Protein AF-A0A976KNV3-F1 (afdb_monomer)

Radius of gyration: 17.46 Å; Cα contacts (8 Å, |Δi|>4): 205; chains: 1; bounding box: 45×36×48 Å

Structure (mmCIF, N/CA/C/O backbone):
data_AF-A0A976KNV3-F1
#
_entry.id   AF-A0A976KNV3-F1
#
loop_
_atom_site.group_PDB
_atom_site.id
_atom_site.type_symbol
_atom_site.label_atom_id
_atom_site.label_alt_id
_atom_site.label_comp_id
_atom_site.label_asym_id
_atom_site.label_entity_id
_atom_site.label_seq_id
_atom_site.pdbx_PDB_ins_code
_atom_site.Cartn_x
_atom_site.Cartn_y
_atom_site.Cartn_z
_atom_site.occupancy
_atom_site.B_iso_or_equiv
_atom_site.auth_seq_id
_atom_site.auth_comp_id
_atom_site.auth_asym_id
_atom_site.auth_atom_id
_atom_site.pdbx_PDB_model_num
ATOM 1 N N . MET A 1 1 ? 4.469 -12.451 -15.428 1.00 87.31 1 MET A N 1
ATOM 2 C CA . MET A 1 1 ? 5.383 -11.342 -15.060 1.00 87.31 1 MET A CA 1
ATOM 3 C C . MET A 1 1 ? 6.840 -11.796 -14.941 1.00 87.31 1 MET A C 1
ATOM 5 O O . MET A 1 1 ? 7.705 -11.149 -15.510 1.00 87.31 1 MET A O 1
ATOM 9 N N . LYS A 1 2 ? 7.135 -12.928 -14.283 1.00 89.12 2 LYS A N 1
ATOM 10 C CA . LYS A 1 2 ? 8.509 -13.459 -14.170 1.00 89.12 2 LYS A CA 1
ATOM 11 C C . LYS A 1 2 ? 9.163 -13.877 -15.490 1.00 89.12 2 LYS A C 1
ATOM 13 O O . LYS A 1 2 ? 10.366 -13.702 -15.638 1.00 89.12 2 LYS A O 1
ATOM 18 N N . SER A 1 3 ? 8.392 -14.415 -16.438 1.00 89.94 3 SER A N 1
ATOM 19 C CA . SER A 1 3 ? 8.871 -14.679 -17.805 1.00 89.94 3 SER A CA 1
ATOM 20 C C . SER A 1 3 ? 9.311 -13.388 -18.489 1.00 89.94 3 SER A C 1
ATOM 22 O O . SER A 1 3 ? 10.462 -13.280 -18.884 1.00 89.94 3 SER A O 1
ATOM 24 N N . TRP A 1 4 ? 8.436 -12.382 -18.486 1.0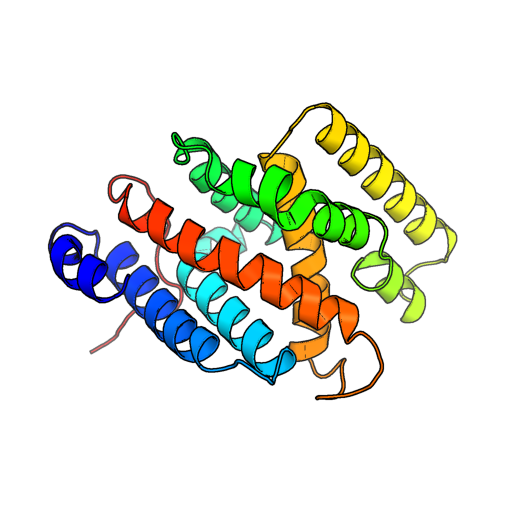0 91.50 4 TRP A N 1
ATOM 25 C CA . TRP A 1 4 ? 8.724 -11.066 -19.045 1.00 91.50 4 TRP A CA 1
ATOM 26 C C . TRP A 1 4 ? 9.973 -10.434 -18.419 1.00 91.50 4 TRP A C 1
ATOM 28 O O . TRP A 1 4 ? 10.854 -10.006 -19.148 1.00 91.50 4 TRP A O 1
ATOM 38 N N . GLN A 1 5 ? 10.130 -10.485 -17.087 1.00 92.94 5 GLN A N 1
ATOM 39 C CA . GLN A 1 5 ? 11.357 -10.011 -16.436 1.00 92.94 5 GLN A CA 1
ATOM 40 C C . GLN A 1 5 ? 12.608 -10.722 -16.963 1.00 92.94 5 GLN A C 1
ATOM 42 O O . GLN A 1 5 ? 13.607 -10.063 -17.210 1.00 92.94 5 GLN A O 1
ATOM 47 N N . ARG A 1 6 ? 12.575 -12.045 -17.166 1.00 91.38 6 ARG A N 1
ATOM 48 C CA . ARG A 1 6 ? 13.729 -12.784 -17.707 1.00 91.38 6 ARG A CA 1
ATOM 49 C C . ARG A 1 6 ? 14.079 -12.378 -19.134 1.00 91.38 6 ARG A C 1
ATOM 51 O O . ARG A 1 6 ? 15.247 -12.465 -19.479 1.00 91.38 6 ARG A O 1
ATOM 58 N N . GLU A 1 7 ? 13.091 -11.975 -19.924 1.00 91.62 7 GLU A N 1
ATOM 59 C CA . GLU A 1 7 ? 13.274 -11.555 -21.316 1.00 91.62 7 GLU A CA 1
ATOM 60 C C . GLU A 1 7 ? 13.910 -10.164 -21.426 1.00 91.62 7 GLU A C 1
ATOM 62 O O . GLU A 1 7 ? 14.691 -9.941 -22.341 1.00 91.62 7 GLU A O 1
ATOM 67 N N . ILE A 1 8 ? 13.600 -9.246 -20.502 1.00 91.62 8 ILE A N 1
ATOM 68 C CA . ILE A 1 8 ? 14.017 -7.833 -20.602 1.00 91.62 8 ILE A CA 1
ATOM 69 C C . ILE A 1 8 ? 15.111 -7.420 -19.607 1.00 91.62 8 ILE A C 1
ATOM 71 O O . ILE A 1 8 ? 15.661 -6.328 -19.712 1.00 91.62 8 ILE A O 1
ATOM 75 N N . ARG A 1 9 ? 15.422 -8.254 -18.603 1.00 88.94 9 ARG A N 1
ATOM 76 C CA . ARG A 1 9 ? 16.329 -7.874 -17.501 1.00 88.94 9 ARG A CA 1
ATOM 77 C C . ARG A 1 9 ? 17.779 -7.649 -17.911 1.00 88.94 9 ARG A C 1
ATOM 79 O O . ARG A 1 9 ? 18.517 -7.083 -17.110 1.00 88.94 9 ARG A O 1
ATOM 86 N N . ASP A 1 10 ? 18.196 -8.141 -19.073 1.00 89.50 10 ASP A N 1
ATOM 87 C CA . ASP A 1 10 ? 19.586 -8.016 -19.523 1.00 89.50 10 ASP A CA 1
ATOM 88 C C . ASP A 1 10 ? 19.936 -6.546 -19.829 1.00 89.50 10 ASP A C 1
ATOM 90 O O . ASP A 1 10 ? 21.094 -6.155 -19.707 1.00 89.50 10 ASP A O 1
ATOM 94 N N . ASP A 1 11 ? 18.921 -5.714 -20.094 1.00 89.56 11 ASP A N 1
ATOM 95 C CA . ASP A 1 11 ? 19.047 -4.265 -20.289 1.00 89.56 11 ASP A CA 1
ATOM 96 C C . ASP A 1 11 ? 18.866 -3.455 -18.987 1.00 89.56 11 ASP A C 1
ATOM 98 O O . ASP A 1 11 ? 18.912 -2.222 -18.996 1.00 89.56 11 ASP A O 1
ATOM 102 N N . PHE A 1 12 ? 18.626 -4.109 -17.845 1.00 92.44 12 PHE A N 1
ATOM 103 C CA . PHE A 1 12 ? 18.392 -3.415 -16.577 1.00 92.44 12 PHE A CA 1
ATOM 104 C C . PHE A 1 12 ? 19.699 -3.083 -15.854 1.00 92.44 12 PHE A C 1
ATOM 106 O O . PHE A 1 12 ? 20.607 -3.915 -15.799 1.00 92.44 12 PHE A O 1
ATOM 113 N N . PRO A 1 13 ? 19.762 -1.939 -15.144 1.00 91.75 13 PRO A N 1
ATOM 114 C CA . PRO A 1 13 ? 20.760 -1.752 -14.101 1.00 91.75 13 PRO A CA 1
ATOM 115 C C . PRO A 1 13 ? 20.721 -2.916 -13.099 1.00 91.75 13 PRO A C 1
ATOM 117 O O . PRO A 1 13 ? 19.642 -3.390 -12.723 1.00 91.75 13 PRO A O 1
ATOM 120 N N . THR A 1 14 ? 21.886 -3.351 -12.611 1.00 90.44 14 THR A N 1
ATOM 121 C CA . THR A 1 14 ? 22.011 -4.481 -11.670 1.00 90.44 14 THR A CA 1
ATOM 122 C C . THR A 1 14 ? 21.082 -4.343 -10.460 1.00 90.44 14 THR A C 1
ATOM 124 O O . THR A 1 14 ? 20.460 -5.319 -10.034 1.00 90.44 14 THR A O 1
ATOM 127 N N . SER A 1 15 ? 20.933 -3.124 -9.932 1.00 91.00 15 SER A N 1
ATOM 128 C CA . SER A 1 15 ? 20.047 -2.824 -8.805 1.00 91.00 15 SER A CA 1
ATOM 129 C C . SER A 1 15 ? 18.575 -3.078 -9.129 1.00 91.00 15 SER A C 1
ATOM 131 O O . SER A 1 15 ? 17.891 -3.765 -8.365 1.00 91.00 15 SER A O 1
ATOM 133 N N . LEU A 1 16 ? 18.090 -2.611 -10.282 1.00 93.44 16 LEU A N 1
ATOM 134 C CA . LEU A 1 16 ? 16.724 -2.867 -10.739 1.00 93.44 16 LEU A CA 1
ATOM 135 C C . LEU A 1 16 ? 16.485 -4.360 -10.990 1.00 93.44 16 LEU A C 1
ATOM 137 O O . LEU A 1 16 ? 15.463 -4.902 -10.556 1.00 93.44 16 LEU A O 1
ATOM 141 N N . SER A 1 17 ? 17.437 -5.038 -11.639 1.00 93.38 17 SER A N 1
ATOM 142 C CA . SER A 1 17 ? 17.355 -6.475 -11.918 1.00 93.38 17 SER A CA 1
ATOM 143 C C . SER A 1 17 ? 17.223 -7.292 -10.628 1.00 93.38 17 SER A C 1
ATOM 145 O O . SER A 1 17 ? 16.300 -8.100 -10.496 1.00 93.38 17 SER A O 1
ATOM 147 N N . LEU A 1 18 ? 18.061 -7.020 -9.619 1.00 92.75 18 LEU A N 1
ATOM 148 C CA . LEU A 1 18 ? 18.018 -7.731 -8.339 1.00 92.75 18 LEU A CA 1
ATOM 149 C C . LEU A 1 18 ? 16.714 -7.477 -7.568 1.00 92.75 18 LEU A C 1
ATOM 151 O O . LEU A 1 18 ? 16.121 -8.407 -7.014 1.00 92.75 18 LEU A O 1
ATOM 155 N N . ARG A 1 19 ? 16.252 -6.224 -7.526 1.00 94.25 19 ARG A N 1
ATOM 156 C CA . ARG A 1 19 ? 15.044 -5.839 -6.781 1.00 94.25 19 ARG A CA 1
ATOM 157 C C . ARG A 1 19 ? 13.781 -6.415 -7.398 1.00 94.25 19 ARG A C 1
ATOM 159 O O . ARG A 1 19 ? 12.994 -7.039 -6.688 1.00 94.25 19 ARG A O 1
ATOM 166 N N . THR A 1 20 ? 13.617 -6.279 -8.713 1.00 95.56 20 THR A N 1
ATOM 167 C CA . THR A 1 20 ? 12.467 -6.849 -9.433 1.00 95.56 20 THR A CA 1
ATOM 168 C C . THR A 1 20 ? 12.473 -8.371 -9.359 1.00 95.56 20 THR A C 1
ATOM 170 O O . THR A 1 20 ? 11.428 -8.966 -9.114 1.00 95.56 20 THR A O 1
ATOM 173 N N . HIS A 1 21 ? 13.642 -9.016 -9.442 1.00 95.31 21 HIS A N 1
ATOM 174 C CA . HIS A 1 21 ? 13.757 -10.462 -9.256 1.00 95.31 21 HIS A CA 1
ATOM 175 C C . HIS A 1 21 ? 13.260 -10.922 -7.875 1.00 95.31 21 HIS A C 1
ATOM 177 O O . HIS A 1 21 ? 12.444 -11.843 -7.780 1.00 95.31 21 HIS A O 1
ATOM 183 N N . ARG A 1 22 ? 13.707 -10.262 -6.797 1.00 96.12 22 ARG A N 1
ATOM 184 C CA . ARG A 1 22 ? 13.278 -10.568 -5.421 1.00 96.12 22 ARG A CA 1
ATOM 185 C C . ARG A 1 22 ? 11.795 -10.278 -5.207 1.00 96.12 22 ARG A C 1
ATOM 187 O O . ARG A 1 22 ? 11.096 -11.108 -4.630 1.00 96.12 22 ARG A O 1
ATOM 194 N N . ALA A 1 23 ? 11.316 -9.132 -5.689 1.00 97.50 23 ALA A N 1
ATOM 195 C CA . ALA A 1 23 ? 9.916 -8.746 -5.582 1.00 97.50 23 ALA A CA 1
ATOM 196 C C . ALA A 1 23 ? 9.008 -9.768 -6.277 1.00 97.50 23 ALA A C 1
ATOM 198 O O . ALA A 1 23 ? 8.055 -10.249 -5.665 1.00 97.50 23 ALA A O 1
ATOM 199 N N . LEU A 1 24 ? 9.354 -10.187 -7.497 1.00 98.00 24 LEU A N 1
ATOM 200 C CA . LEU A 1 24 ? 8.623 -11.220 -8.233 1.00 98.00 24 LEU A CA 1
ATOM 201 C C . LEU A 1 24 ? 8.652 -12.574 -7.528 1.00 98.00 24 LEU A C 1
ATOM 203 O O . LEU A 1 24 ? 7.641 -13.259 -7.500 1.00 98.00 24 LEU A O 1
ATOM 207 N N . SER A 1 25 ? 9.775 -12.954 -6.912 1.00 97.75 25 SER A N 1
ATOM 208 C CA . SER A 1 25 ? 9.843 -14.210 -6.157 1.00 97.75 25 SER A CA 1
ATOM 209 C C . SER A 1 25 ? 8.853 -14.253 -4.989 1.00 97.75 25 SER A C 1
ATOM 211 O O . SER A 1 25 ? 8.241 -15.290 -4.747 1.00 97.75 25 SER A O 1
ATOM 213 N N . TRP A 1 26 ? 8.701 -13.147 -4.257 1.00 98.31 26 TRP A N 1
ATOM 214 C CA . TRP A 1 26 ? 7.740 -13.058 -3.154 1.00 98.31 26 TRP A CA 1
ATOM 215 C C . TRP A 1 26 ? 6.305 -12.848 -3.631 1.00 98.31 26 TRP A C 1
ATOM 217 O O . TRP A 1 26 ? 5.386 -13.340 -2.982 1.00 98.31 26 TRP A O 1
ATOM 227 N N . LEU A 1 27 ? 6.112 -12.169 -4.767 1.00 98.44 27 LEU A N 1
ATOM 228 C CA . LEU A 1 27 ? 4.800 -12.039 -5.396 1.00 98.44 27 LEU A CA 1
ATOM 229 C C . LEU A 1 27 ? 4.266 -13.412 -5.813 1.00 98.44 27 LEU A C 1
ATOM 231 O O . LEU A 1 27 ? 3.163 -13.754 -5.409 1.00 98.44 27 LEU A O 1
ATOM 235 N N . ASP A 1 28 ? 5.068 -14.224 -6.513 1.00 97.56 28 ASP A N 1
ATOM 236 C CA . ASP A 1 28 ? 4.674 -15.585 -6.903 1.00 97.56 28 ASP A CA 1
ATOM 237 C C . ASP A 1 28 ? 4.245 -16.405 -5.677 1.00 97.56 28 ASP A C 1
ATOM 239 O O . ASP A 1 28 ? 3.252 -17.125 -5.710 1.00 97.56 28 ASP A O 1
ATOM 243 N N . ARG A 1 29 ? 4.991 -16.295 -4.566 1.00 98.00 29 ARG A N 1
ATOM 244 C CA . ARG A 1 29 ? 4.654 -17.007 -3.331 1.00 98.00 29 ARG A CA 1
ATOM 245 C C . ARG A 1 29 ? 3.344 -16.507 -2.725 1.00 98.00 29 ARG A C 1
ATOM 247 O O . ARG A 1 29 ? 2.595 -17.322 -2.193 1.00 98.00 29 ARG A O 1
ATOM 254 N N . ALA A 1 30 ? 3.088 -15.202 -2.787 1.00 98.00 30 ALA A N 1
ATOM 255 C CA . ALA A 1 30 ? 1.852 -14.601 -2.303 1.00 98.00 30 ALA A CA 1
ATOM 256 C C . ALA A 1 30 ? 0.633 -14.991 -3.148 1.00 98.00 30 ALA A C 1
ATOM 258 O O . ALA A 1 30 ? -0.452 -15.150 -2.603 1.00 98.00 30 ALA A O 1
ATOM 259 N N . GLU A 1 31 ? 0.800 -15.159 -4.460 1.00 96.44 31 GLU A N 1
ATOM 260 C CA . GLU A 1 31 ? -0.265 -15.592 -5.375 1.00 96.44 31 GLU A CA 1
ATOM 261 C C . GLU A 1 31 ? -0.689 -17.053 -5.158 1.00 96.44 31 GLU A C 1
ATOM 263 O O . GLU A 1 31 ? -1.753 -17.440 -5.617 1.00 96.44 31 GLU A O 1
ATOM 268 N N . MET A 1 32 ? 0.106 -17.848 -4.434 1.00 96.81 32 MET A N 1
ATOM 269 C CA . MET A 1 32 ? -0.260 -19.209 -4.016 1.00 96.81 32 MET A CA 1
ATOM 270 C C . MET A 1 32 ? -1.097 -19.242 -2.724 1.00 96.81 32 MET A C 1
ATOM 272 O O . MET A 1 32 ? -1.540 -20.313 -2.320 1.00 96.81 32 MET A O 1
ATOM 276 N N . GLU A 1 33 ? -1.267 -18.107 -2.038 1.00 96.62 33 GLU A N 1
ATOM 277 C CA . GLU A 1 33 ? -2.052 -18.008 -0.802 1.00 96.62 33 GLU A CA 1
ATOM 278 C C . GLU A 1 33 ? -3.484 -17.549 -1.098 1.00 96.62 33 GLU A C 1
ATOM 280 O O . GLU A 1 33 ? -3.794 -16.358 -1.026 1.00 96.62 33 GLU A O 1
ATOM 285 N N . ASP A 1 34 ? -4.366 -18.494 -1.424 1.00 88.25 34 ASP A N 1
ATOM 286 C CA . ASP A 1 34 ? -5.770 -18.197 -1.742 1.00 88.25 34 ASP A CA 1
ATOM 287 C C . ASP A 1 34 ? -6.666 -18.080 -0.496 1.00 88.25 34 ASP A C 1
ATOM 289 O O . ASP A 1 34 ? -7.641 -17.324 -0.491 1.00 88.25 34 ASP A O 1
ATOM 293 N N . GLU A 1 35 ? -6.334 -18.806 0.574 1.00 91.19 35 GLU A N 1
ATOM 294 C CA . GLU A 1 35 ? -7.185 -18.931 1.767 1.00 91.19 35 GLU A CA 1
ATOM 295 C C . GLU A 1 35 ? -6.663 -18.110 2.957 1.00 91.19 35 GLU A C 1
ATOM 297 O O . GLU A 1 35 ? -7.449 -17.501 3.693 1.00 91.19 35 GLU A O 1
ATOM 302 N N . ASP A 1 36 ? -5.340 -18.025 3.128 1.00 95.62 36 ASP A N 1
ATOM 303 C CA . ASP A 1 36 ? -4.725 -17.330 4.257 1.00 95.62 36 ASP A CA 1
ATOM 304 C C . ASP A 1 36 ? -4.369 -15.875 3.913 1.00 95.62 36 ASP A C 1
ATOM 306 O O . ASP A 1 36 ? -3.299 -15.548 3.393 1.00 95.62 36 ASP A O 1
ATOM 310 N N . ASN A 1 37 ? -5.273 -14.961 4.271 1.00 95.19 37 ASN A N 1
ATOM 311 C CA . ASN A 1 37 ? -5.054 -13.531 4.068 1.00 95.19 37 ASN A CA 1
ATOM 312 C C . ASN A 1 37 ? -3.914 -12.951 4.926 1.00 95.19 37 ASN A C 1
ATOM 314 O O . ASN A 1 37 ? -3.327 -11.950 4.509 1.00 95.19 37 ASN A O 1
ATOM 318 N N . ASP A 1 38 ? -3.586 -13.536 6.088 1.00 95.81 38 ASP A N 1
ATOM 319 C CA . ASP A 1 38 ? -2.452 -13.068 6.899 1.00 95.81 38 ASP A CA 1
ATOM 320 C C . ASP A 1 38 ? -1.145 -13.375 6.164 1.00 95.81 38 ASP A C 1
ATOM 322 O O . ASP A 1 38 ? -0.336 -12.472 5.928 1.00 95.81 38 ASP A O 1
ATOM 326 N N . ALA A 1 39 ? -0.974 -14.631 5.735 1.00 96.88 39 ALA A N 1
ATOM 327 C CA . ALA A 1 39 ? 0.192 -15.070 4.974 1.00 96.88 39 ALA A CA 1
ATOM 328 C C . ALA A 1 39 ? 0.315 -14.306 3.649 1.00 96.88 39 ALA A C 1
ATOM 330 O O . ALA A 1 39 ? 1.373 -13.741 3.351 1.00 96.88 39 ALA A O 1
ATOM 331 N N . ARG A 1 40 ? -0.787 -14.195 2.896 1.00 97.88 40 ARG A N 1
ATOM 332 C CA . ARG A 1 40 ? -0.842 -13.444 1.637 1.00 97.88 40 ARG A CA 1
ATOM 333 C C . ARG A 1 40 ? -0.414 -11.993 1.825 1.00 97.88 40 ARG A C 1
ATOM 335 O O . ARG A 1 40 ? 0.430 -11.501 1.075 1.00 97.88 40 ARG A O 1
ATOM 342 N N . PHE A 1 41 ? -0.957 -11.302 2.830 1.00 97.62 41 PHE A N 1
ATOM 343 C CA . PHE A 1 41 ? -0.584 -9.917 3.115 1.00 97.62 41 PHE A CA 1
ATOM 344 C C . PHE A 1 41 ? 0.900 -9.791 3.475 1.00 97.62 41 PHE A C 1
ATOM 346 O O . PHE A 1 41 ? 1.577 -8.893 2.969 1.00 97.62 41 PHE A O 1
ATOM 353 N N . ILE A 1 42 ? 1.422 -10.693 4.311 1.00 97.75 42 ILE A N 1
ATOM 354 C CA . ILE A 1 42 ? 2.836 -10.707 4.703 1.00 97.75 42 ILE A CA 1
ATOM 355 C C . ILE A 1 42 ? 3.735 -10.898 3.476 1.00 97.75 42 ILE A C 1
ATOM 357 O O . ILE A 1 42 ? 4.667 -10.116 3.283 1.00 97.75 42 ILE A O 1
ATOM 361 N N . PHE A 1 43 ? 3.453 -11.873 2.611 1.00 98.50 43 PHE A N 1
ATOM 362 C CA . PHE A 1 43 ? 4.254 -12.118 1.408 1.00 98.50 43 PHE A CA 1
ATOM 363 C C . PHE A 1 43 ? 4.175 -10.961 0.405 1.00 98.50 43 PHE A C 1
ATOM 365 O O . PHE A 1 43 ? 5.207 -10.546 -0.127 1.00 98.50 43 PHE A O 1
ATOM 372 N N . LEU A 1 44 ? 2.994 -10.363 0.214 1.00 98.56 44 LEU A N 1
ATOM 373 C CA . LEU A 1 44 ? 2.841 -9.145 -0.589 1.00 98.56 44 LEU A CA 1
ATOM 374 C C . LEU A 1 44 ? 3.638 -7.976 -0.009 1.00 98.56 44 LEU A C 1
ATOM 376 O O . LEU A 1 44 ? 4.247 -7.216 -0.760 1.00 98.56 44 LEU A O 1
ATOM 380 N N . TRP A 1 45 ? 3.675 -7.833 1.316 1.00 97.75 45 TRP A N 1
ATOM 381 C CA . TRP A 1 45 ? 4.480 -6.802 1.961 1.00 97.75 45 TRP A CA 1
ATOM 382 C C . TRP A 1 45 ? 5.978 -7.033 1.761 1.00 97.75 45 TRP A C 1
ATOM 384 O O . TRP A 1 45 ? 6.719 -6.081 1.524 1.00 97.75 45 TRP A O 1
ATOM 394 N N . ILE A 1 46 ? 6.442 -8.283 1.821 1.00 97.44 46 ILE A N 1
ATOM 395 C CA . ILE A 1 46 ? 7.846 -8.608 1.540 1.00 97.44 46 ILE A CA 1
ATOM 396 C C . ILE A 1 46 ? 8.175 -8.317 0.069 1.00 97.44 46 ILE A C 1
ATOM 398 O O . ILE A 1 46 ? 9.212 -7.718 -0.215 1.00 97.44 46 ILE A O 1
ATOM 402 N N . SER A 1 47 ? 7.279 -8.671 -0.856 1.00 98.12 47 SER A N 1
ATOM 403 C CA . SER A 1 47 ? 7.416 -8.346 -2.279 1.00 98.12 47 SER A CA 1
ATOM 404 C C . SER A 1 47 ? 7.503 -6.835 -2.512 1.00 98.12 47 SER A C 1
ATOM 406 O O . SER A 1 47 ? 8.443 -6.361 -3.154 1.00 98.12 47 SER A O 1
ATOM 408 N N . PHE A 1 48 ? 6.594 -6.064 -1.904 1.00 97.19 48 PHE A N 1
ATOM 409 C CA . PHE A 1 48 ? 6.642 -4.605 -1.920 1.00 97.19 48 PHE A CA 1
ATOM 410 C C . PHE A 1 48 ? 7.966 -4.085 -1.361 1.00 97.19 48 PHE A C 1
ATOM 412 O O . PHE A 1 48 ? 8.631 -3.307 -2.031 1.00 97.19 48 PHE A O 1
ATOM 419 N N . ASN A 1 49 ? 8.400 -4.551 -0.187 1.00 94.38 49 ASN A N 1
ATOM 420 C CA . ASN A 1 49 ? 9.663 -4.129 0.414 1.00 94.38 49 ASN A CA 1
ATOM 421 C C . ASN A 1 49 ? 10.873 -4.446 -0.477 1.00 94.38 49 ASN A C 1
ATOM 423 O O . ASN A 1 49 ? 11.799 -3.647 -0.521 1.00 94.38 49 ASN A O 1
ATOM 427 N N . ALA A 1 50 ? 10.881 -5.553 -1.222 1.00 94.62 50 ALA A N 1
ATOM 428 C CA . ALA A 1 50 ? 11.952 -5.838 -2.178 1.00 94.62 50 ALA A CA 1
ATOM 429 C C . ALA A 1 50 ? 11.993 -4.822 -3.341 1.00 94.62 50 ALA A C 1
ATOM 431 O O . ALA A 1 50 ? 13.075 -4.453 -3.804 1.00 94.62 50 ALA A O 1
ATOM 432 N N . ALA A 1 51 ? 10.825 -4.338 -3.775 1.00 93.62 51 ALA A N 1
ATOM 433 C CA . ALA A 1 51 ? 10.673 -3.313 -4.808 1.00 93.62 51 ALA A CA 1
ATOM 434 C C . ALA A 1 51 ? 10.842 -1.872 -4.291 1.00 93.62 51 ALA A C 1
ATOM 436 O O . ALA A 1 51 ? 11.193 -0.997 -5.071 1.00 93.62 51 ALA A O 1
ATOM 437 N N . TYR A 1 52 ? 10.595 -1.625 -3.001 1.00 88.50 52 TYR A N 1
ATOM 438 C CA . TYR A 1 52 ? 10.548 -0.298 -2.376 1.00 88.50 52 TYR A CA 1
ATOM 439 C C . TYR A 1 52 ? 11.807 0.049 -1.574 1.00 88.50 52 TYR A C 1
ATOM 441 O O . TYR A 1 52 ? 12.289 1.177 -1.660 1.00 88.50 52 TYR A O 1
ATOM 449 N N . ALA A 1 53 ? 12.366 -0.901 -0.818 1.00 80.31 53 ALA A N 1
ATOM 450 C CA . ALA A 1 53 ? 13.478 -0.631 0.089 1.00 80.31 53 ALA A CA 1
ATOM 451 C C . ALA A 1 53 ? 14.729 -0.202 -0.689 1.00 80.31 53 ALA A C 1
ATOM 453 O O . ALA A 1 53 ? 15.151 -0.898 -1.617 1.00 80.31 53 ALA A O 1
ATOM 454 N N . ASN A 1 54 ? 15.291 0.932 -0.276 1.00 73.19 54 ASN A N 1
ATOM 455 C CA . ASN A 1 54 ? 16.499 1.553 -0.810 1.00 73.19 54 ASN A CA 1
ATOM 456 C C . ASN A 1 54 ? 17.599 1.587 0.269 1.00 73.19 54 ASN A C 1
ATOM 458 O O . ASN A 1 54 ? 17.324 1.307 1.438 1.00 73.19 54 ASN A O 1
ATOM 462 N N . GLU A 1 55 ? 18.825 1.925 -0.134 1.00 63.75 55 GLU A N 1
ATOM 463 C CA . GLU A 1 55 ? 20.022 2.016 0.711 1.00 63.75 55 GLU A CA 1
ATOM 464 C C . GLU A 1 55 ? 19.856 2.744 2.056 1.00 63.75 55 GLU A C 1
ATOM 466 O O . GLU A 1 55 ? 19.067 3.675 2.222 1.00 63.75 55 GLU A O 1
ATOM 471 N N . ILE A 1 56 ? 20.731 2.373 3.000 1.00 57.19 56 ILE A N 1
ATOM 472 C CA . ILE A 1 56 ? 20.900 2.999 4.323 1.00 57.19 56 ILE A CA 1
ATOM 473 C C . ILE A 1 56 ? 21.122 4.515 4.212 1.00 57.19 56 ILE A C 1
ATOM 475 O O . ILE A 1 56 ? 20.704 5.254 5.100 1.00 57.19 56 ILE A O 1
ATOM 479 N N . HIS A 1 57 ? 21.755 4.996 3.136 1.00 53.22 57 HIS A N 1
ATOM 480 C CA . HIS A 1 57 ? 22.072 6.416 2.977 1.00 53.22 57 HIS A CA 1
ATOM 481 C C . HIS A 1 57 ? 20.814 7.297 2.940 1.00 53.22 57 HIS A C 1
ATOM 483 O O . HIS A 1 57 ? 20.769 8.321 3.622 1.00 53.22 57 HIS A O 1
ATOM 489 N N . ASP A 1 58 ? 19.753 6.847 2.260 1.00 59.41 58 ASP A N 1
ATOM 490 C CA . ASP A 1 58 ? 18.459 7.538 2.260 1.00 59.41 58 ASP A CA 1
ATOM 491 C C . ASP A 1 58 ? 17.854 7.585 3.673 1.00 59.41 58 ASP A C 1
ATOM 493 O O . ASP A 1 58 ? 17.261 8.590 4.050 1.00 59.41 58 ASP A O 1
ATOM 497 N N . GLN A 1 59 ? 18.043 6.540 4.488 1.00 59.88 59 GLN A N 1
ATOM 498 C CA . GLN A 1 59 ? 17.525 6.473 5.864 1.00 59.88 59 GLN A CA 1
ATOM 499 C C . GLN A 1 59 ? 18.286 7.375 6.847 1.00 59.88 59 GLN A C 1
ATOM 501 O O . GLN A 1 59 ? 17.753 7.721 7.900 1.00 59.88 59 GLN A O 1
ATOM 506 N N . LEU A 1 60 ? 19.524 7.761 6.520 1.00 61.28 60 LEU A N 1
ATOM 507 C CA . LEU A 1 60 ? 20.301 8.725 7.306 1.00 61.28 60 LEU A CA 1
ATOM 508 C C . LEU A 1 60 ? 19.869 10.173 7.036 1.00 61.28 60 LEU A C 1
ATOM 510 O O . LEU A 1 60 ? 20.082 11.039 7.883 1.00 61.28 60 LEU A O 1
ATOM 514 N N . ILE A 1 61 ? 19.284 10.433 5.864 1.00 62.31 61 ILE A N 1
ATOM 515 C CA . ILE A 1 61 ? 18.945 11.779 5.383 1.00 62.31 61 ILE A CA 1
ATOM 516 C C . ILE A 1 61 ? 17.441 12.052 5.497 1.00 62.31 61 ILE A C 1
ATOM 518 O O . ILE A 1 61 ? 17.039 13.171 5.817 1.00 62.31 61 ILE A O 1
ATOM 522 N N . PHE A 1 62 ? 16.609 11.039 5.260 1.00 71.31 62 PHE A N 1
ATOM 523 C CA . PHE A 1 62 ? 15.162 11.162 5.154 1.00 71.31 62 PHE A CA 1
ATOM 524 C C . PHE A 1 62 ? 14.439 10.275 6.162 1.00 71.31 62 PHE A C 1
ATOM 526 O O . PHE A 1 62 ? 14.851 9.160 6.482 1.00 71.31 62 PHE A O 1
ATOM 533 N N . SER A 1 63 ? 13.281 10.748 6.613 1.00 81.56 63 SER A N 1
ATOM 534 C CA . SER A 1 63 ? 12.337 9.899 7.333 1.00 81.56 63 SER A CA 1
ATOM 535 C C . SER A 1 63 ? 11.769 8.808 6.414 1.00 81.56 63 SER A C 1
ATOM 537 O O . SER A 1 63 ? 11.614 9.001 5.208 1.00 81.56 63 SER A O 1
ATOM 539 N N . GLU A 1 64 ? 11.351 7.674 6.985 1.00 79.31 64 GLU A N 1
ATOM 540 C CA . GLU A 1 64 ? 10.683 6.594 6.232 1.00 79.31 64 GLU A CA 1
ATOM 541 C C . GLU A 1 64 ? 9.467 7.108 5.431 1.00 79.31 64 GLU A C 1
ATOM 543 O O . GLU A 1 64 ? 9.210 6.679 4.305 1.00 79.31 64 GLU A O 1
ATOM 548 N N . GLN A 1 65 ? 8.755 8.106 5.968 1.00 82.44 65 GLN A N 1
ATOM 549 C CA . GLN A 1 65 ? 7.640 8.756 5.275 1.00 82.44 65 GLN A CA 1
ATOM 550 C C . GLN A 1 65 ? 8.077 9.526 4.024 1.00 82.44 65 GLN A C 1
ATOM 552 O O . GLN A 1 65 ? 7.358 9.519 3.025 1.00 82.44 65 GLN A O 1
ATOM 557 N N . GLU A 1 66 ? 9.222 10.204 4.061 1.00 87.00 66 GLU A N 1
ATOM 558 C CA . GLU A 1 66 ? 9.770 10.917 2.903 1.00 87.00 66 GLU A CA 1
ATOM 559 C C . GLU A 1 66 ? 10.276 9.939 1.844 1.00 87.00 66 GLU A C 1
ATOM 561 O O . GLU A 1 66 ? 9.966 10.117 0.666 1.00 87.00 66 GLU A O 1
ATOM 566 N N . ILE A 1 67 ? 10.941 8.855 2.255 1.00 87.56 67 ILE A N 1
ATOM 567 C CA . ILE A 1 67 ? 11.381 7.782 1.348 1.00 87.56 67 ILE A CA 1
ATOM 568 C C . ILE A 1 67 ? 10.172 7.184 0.617 1.00 87.56 67 ILE A C 1
ATOM 570 O O . ILE A 1 67 ? 10.176 7.070 -0.611 1.00 87.56 67 ILE A O 1
ATOM 574 N N . LEU A 1 68 ? 9.098 6.862 1.350 1.00 89.31 68 LEU A N 1
ATOM 575 C CA . LEU A 1 68 ? 7.845 6.371 0.769 1.00 89.31 68 LEU A CA 1
ATOM 576 C C . LEU A 1 68 ? 7.238 7.372 -0.221 1.00 89.31 68 LEU A C 1
ATOM 578 O O . LEU A 1 68 ? 6.861 6.992 -1.329 1.00 89.31 68 LEU A O 1
ATOM 582 N N . ARG A 1 69 ? 7.149 8.654 0.151 1.00 92.38 69 ARG A N 1
ATOM 583 C CA . ARG A 1 69 ? 6.593 9.699 -0.724 1.00 92.38 69 ARG A CA 1
ATOM 584 C C . ARG A 1 69 ? 7.407 9.863 -2.003 1.00 92.38 69 ARG A C 1
ATOM 586 O O . ARG A 1 69 ? 6.815 9.967 -3.072 1.00 92.38 69 ARG A O 1
ATOM 593 N N . ASN A 1 70 ? 8.731 9.854 -1.914 1.00 91.81 70 ASN A N 1
ATOM 594 C CA . ASN A 1 70 ? 9.599 9.991 -3.080 1.00 91.81 70 ASN A CA 1
ATOM 595 C C . ASN A 1 70 ? 9.467 8.787 -4.020 1.00 91.81 70 ASN A C 1
ATOM 597 O O . ASN A 1 70 ? 9.361 8.964 -5.232 1.00 91.81 70 ASN A O 1
ATOM 601 N N . PHE A 1 71 ? 9.394 7.573 -3.468 1.00 93.50 71 PHE A N 1
ATOM 602 C CA . PHE A 1 71 ? 9.160 6.363 -4.253 1.00 93.50 71 PHE A CA 1
ATOM 603 C C . PHE A 1 71 ? 7.797 6.376 -4.959 1.00 93.50 71 PHE A C 1
ATOM 605 O O . PHE A 1 71 ? 7.730 6.193 -6.174 1.00 93.50 71 PHE A O 1
ATOM 612 N N . LEU A 1 72 ? 6.716 6.661 -4.226 1.00 95.69 72 LEU A N 1
ATOM 613 C CA . LEU A 1 72 ? 5.369 6.745 -4.799 1.00 95.69 72 LEU A CA 1
ATOM 614 C C . LEU A 1 72 ? 5.256 7.860 -5.842 1.00 95.69 72 LEU A C 1
ATOM 616 O O . LEU A 1 72 ? 4.559 7.687 -6.838 1.00 95.69 72 LEU A O 1
ATOM 620 N N . LYS A 1 73 ? 5.966 8.979 -5.652 1.00 95.31 73 LYS A N 1
ATOM 621 C CA . LYS A 1 73 ? 6.013 10.053 -6.644 1.00 95.31 73 LYS A CA 1
ATOM 622 C C . LYS A 1 73 ? 6.614 9.566 -7.96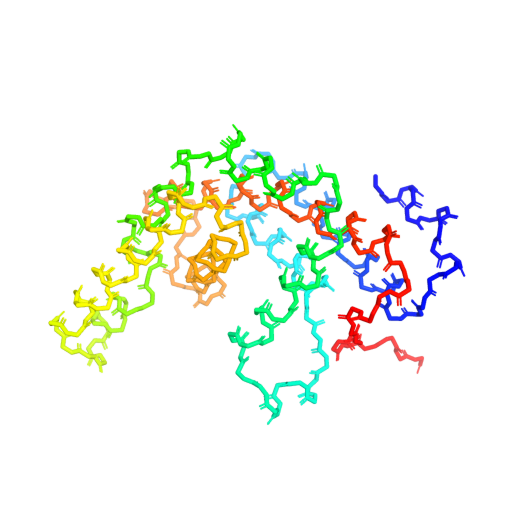2 1.00 95.31 73 LYS A C 1
ATOM 624 O O . LYS A 1 73 ? 5.988 9.776 -8.993 1.00 95.31 73 LYS A O 1
ATOM 629 N N . ARG A 1 74 ? 7.768 8.885 -7.925 1.00 95.19 74 ARG A N 1
ATOM 630 C CA . ARG A 1 74 ? 8.387 8.311 -9.134 1.00 95.19 74 ARG A CA 1
ATOM 631 C C . ARG A 1 74 ? 7.434 7.358 -9.851 1.00 95.19 74 ARG A C 1
ATOM 633 O O . ARG A 1 74 ? 7.264 7.467 -11.055 1.00 95.19 74 ARG A O 1
ATOM 640 N N . LEU A 1 75 ? 6.747 6.490 -9.107 1.00 96.44 75 LEU A N 1
ATOM 641 C CA . LEU A 1 75 ? 5.756 5.577 -9.683 1.00 96.44 75 LEU A CA 1
ATOM 642 C C . LEU A 1 75 ? 4.612 6.310 -10.389 1.00 96.44 75 LEU A C 1
ATOM 644 O O . LEU A 1 75 ? 4.268 5.950 -11.507 1.00 96.44 75 LEU A O 1
ATOM 648 N N . VAL A 1 76 ? 4.027 7.328 -9.752 1.00 97.12 76 VAL A N 1
ATOM 649 C CA . VAL A 1 76 ? 2.921 8.102 -10.340 1.00 97.12 76 VAL A CA 1
ATOM 650 C C . VAL A 1 76 ? 3.383 8.906 -11.554 1.00 97.12 76 VAL A C 1
ATOM 652 O O . VAL A 1 76 ? 2.649 8.980 -12.535 1.00 97.12 76 VAL A O 1
ATOM 655 N N . ASP A 1 77 ? 4.584 9.484 -11.508 1.00 96.06 77 ASP A N 1
ATOM 656 C CA . ASP A 1 77 ? 5.149 10.233 -12.633 1.00 96.06 77 ASP A CA 1
ATOM 657 C C . ASP A 1 77 ? 5.437 9.311 -13.841 1.00 96.06 77 ASP A C 1
ATOM 659 O O . ASP A 1 77 ? 5.301 9.744 -14.984 1.00 96.06 77 ASP A O 1
ATOM 663 N N . SER A 1 78 ? 5.770 8.035 -13.600 1.00 96.00 78 SER A N 1
ATOM 664 C CA . SER A 1 78 ? 5.962 7.000 -14.629 1.00 96.00 78 SER A CA 1
ATOM 665 C C . SER A 1 78 ? 4.660 6.319 -15.098 1.00 96.00 78 SER A C 1
ATOM 667 O O . SER A 1 78 ? 4.657 5.600 -16.094 1.00 96.00 78 SER A O 1
ATOM 669 N N . ASP A 1 79 ? 3.526 6.519 -14.423 1.00 97.25 79 ASP A N 1
ATOM 670 C CA . ASP A 1 79 ? 2.264 5.816 -14.705 1.00 97.25 79 ASP A CA 1
ATOM 671 C C . ASP A 1 79 ? 1.417 6.514 -15.788 1.00 97.25 79 ASP A C 1
ATOM 673 O O . ASP A 1 79 ? 0.310 7.005 -15.543 1.00 97.25 79 ASP A O 1
ATOM 677 N N . SER A 1 80 ? 1.938 6.562 -17.018 1.00 95.69 80 SER A N 1
ATOM 678 C CA . SER A 1 80 ? 1.256 7.203 -18.158 1.00 95.69 80 SER A CA 1
ATOM 679 C C . SER A 1 80 ? -0.111 6.574 -18.482 1.00 95.69 80 SER A C 1
ATOM 681 O O . SER A 1 80 ? -1.054 7.273 -18.862 1.00 95.69 80 SER A O 1
ATOM 683 N N . GLU A 1 81 ? -0.250 5.265 -18.254 1.00 97.00 81 GLU A N 1
ATOM 684 C CA . GLU A 1 81 ? -1.477 4.486 -18.460 1.00 97.00 81 GLU A CA 1
ATOM 685 C C . GLU A 1 81 ? -2.492 4.600 -17.309 1.00 97.00 81 GLU A C 1
ATOM 687 O O . GLU A 1 81 ? -3.606 4.054 -17.400 1.00 97.00 81 GLU A O 1
ATOM 692 N N . LYS A 1 82 ? -2.132 5.322 -16.238 1.00 97.69 82 LYS A N 1
ATOM 693 C CA . LYS A 1 82 ? -2.963 5.554 -15.052 1.00 97.69 82 LYS A CA 1
ATOM 694 C C . LYS A 1 82 ? -3.426 4.246 -14.397 1.00 97.69 82 LYS A C 1
ATOM 696 O O . LYS A 1 82 ? -4.579 4.125 -13.979 1.00 97.69 82 LYS A O 1
ATOM 701 N N . LEU A 1 83 ? -2.559 3.243 -14.324 1.00 98.56 83 LEU A N 1
ATOM 702 C CA . LEU A 1 83 ? -2.843 1.950 -13.704 1.00 98.56 83 LEU A CA 1
ATOM 703 C C . LEU A 1 83 ? -3.107 2.092 -12.199 1.00 98.56 83 LEU A C 1
ATOM 705 O O . LEU A 1 83 ? -4.092 1.558 -11.692 1.00 98.56 83 LEU A O 1
ATOM 709 N N . LEU A 1 84 ? -2.296 2.881 -11.488 1.00 98.38 84 LEU A N 1
ATOM 710 C CA . LEU A 1 84 ? -2.468 3.134 -10.052 1.00 98.38 84 LEU A CA 1
ATOM 711 C C . LEU A 1 84 ? -3.761 3.903 -9.771 1.00 98.38 84 LEU A C 1
ATOM 713 O O . LEU A 1 84 ? -4.441 3.646 -8.777 1.00 98.38 84 LEU A O 1
ATOM 717 N N . TYR A 1 85 ? -4.125 4.820 -10.671 1.00 97.94 85 TYR A N 1
ATOM 718 C CA . TYR A 1 85 ? -5.426 5.480 -10.644 1.00 97.94 85 TYR A CA 1
ATOM 719 C C . TYR A 1 85 ? -6.548 4.435 -10.751 1.00 97.94 85 TYR A C 1
ATOM 721 O O . TYR A 1 85 ? -7.379 4.348 -9.850 1.00 97.94 85 TYR A O 1
ATOM 729 N N . LYS A 1 86 ? -6.559 3.606 -11.802 1.00 98.38 86 LYS A N 1
ATOM 730 C CA . LYS A 1 86 ? -7.629 2.617 -12.032 1.00 98.38 86 LYS A CA 1
ATOM 731 C C . LYS A 1 86 ? -7.814 1.696 -10.824 1.00 98.38 86 LYS A C 1
ATOM 733 O O . LYS A 1 86 ? -8.939 1.470 -10.387 1.00 98.38 86 LYS A O 1
ATOM 738 N N . ILE A 1 87 ? -6.720 1.263 -10.197 1.00 98.19 87 ILE A N 1
ATOM 739 C CA . ILE A 1 87 ? -6.780 0.464 -8.965 1.00 98.19 87 ILE A CA 1
ATOM 740 C C . ILE A 1 87 ? -7.529 1.213 -7.855 1.00 98.19 87 ILE A C 1
ATOM 742 O O . ILE A 1 87 ? -8.444 0.670 -7.241 1.00 98.19 87 ILE A O 1
ATOM 746 N N . LEU A 1 88 ? -7.172 2.467 -7.578 1.00 97.25 88 LEU A N 1
ATOM 747 C CA . LEU A 1 88 ? -7.754 3.205 -6.455 1.00 97.25 88 LEU A CA 1
ATOM 748 C C . LEU A 1 88 ? -9.193 3.678 -6.697 1.00 97.25 88 LEU A C 1
ATOM 750 O O . LEU A 1 88 ? -9.976 3.746 -5.745 1.00 97.25 88 LEU A O 1
ATOM 754 N N . TRP A 1 89 ? -9.536 4.028 -7.935 1.00 97.25 89 TRP A N 1
ATOM 755 C CA . TRP A 1 89 ? -10.804 4.687 -8.261 1.00 97.25 89 TRP A CA 1
ATOM 756 C C . TRP A 1 89 ? -11.832 3.758 -8.895 1.00 97.25 89 TRP A C 1
ATOM 758 O O . TRP A 1 89 ? -13.022 3.928 -8.621 1.00 97.25 89 TRP A O 1
ATOM 768 N N . ASP A 1 90 ? -11.387 2.757 -9.653 1.00 96.88 90 ASP A N 1
ATOM 769 C CA . ASP A 1 90 ? -12.273 1.847 -10.377 1.00 96.88 90 ASP A CA 1
ATOM 770 C C . ASP A 1 90 ? -12.379 0.501 -9.645 1.00 96.88 90 ASP A C 1
ATOM 772 O O . ASP A 1 90 ? -13.486 0.024 -9.396 1.00 96.88 90 ASP A O 1
ATOM 776 N N . GLU A 1 91 ? -11.250 -0.080 -9.219 1.00 97.25 91 GLU A N 1
ATOM 777 C CA . GLU A 1 91 ? -11.231 -1.404 -8.573 1.00 97.25 91 GLU A CA 1
ATOM 778 C C . GLU A 1 91 ? -11.550 -1.342 -7.063 1.00 97.25 91 GLU A C 1
ATOM 780 O O . GLU A 1 91 ? -12.423 -2.065 -6.579 1.00 97.25 91 GLU A O 1
ATOM 785 N N . PHE A 1 92 ? -10.898 -0.451 -6.301 1.00 96.00 92 PHE A N 1
ATOM 786 C CA . PHE A 1 92 ? -11.009 -0.388 -4.829 1.00 96.00 92 PHE A CA 1
ATOM 787 C C . PHE A 1 92 ? -11.590 0.907 -4.229 1.00 96.00 92 PHE A C 1
ATOM 789 O O . PHE A 1 92 ? -11.255 1.247 -3.085 1.00 96.00 92 PHE A O 1
ATOM 796 N N . PRO A 1 93 ? -12.528 1.629 -4.872 1.00 95.19 93 PRO A N 1
ATOM 797 C CA . PRO A 1 93 ? -12.996 2.908 -4.339 1.00 95.19 93 PRO A CA 1
ATOM 798 C C . PRO A 1 93 ? -13.709 2.770 -2.983 1.00 95.19 93 PRO A C 1
ATOM 800 O O . PRO A 1 93 ? -13.768 3.723 -2.201 1.00 95.19 93 PRO A O 1
ATOM 803 N N . LYS A 1 94 ? -14.288 1.602 -2.679 1.00 94.69 94 LYS A N 1
ATOM 804 C CA . LYS A 1 94 ? -14.902 1.322 -1.371 1.00 94.69 94 LYS A CA 1
ATOM 805 C C . LYS A 1 94 ? -13.840 1.022 -0.314 1.00 94.69 94 LYS A C 1
ATOM 807 O O . LYS A 1 94 ? -13.842 1.673 0.728 1.00 94.69 94 LYS A O 1
ATOM 812 N N . SER A 1 95 ? -12.904 0.118 -0.598 1.00 94.44 95 SER A N 1
ATOM 813 C CA . SER A 1 95 ? -11.849 -0.282 0.342 1.00 94.44 95 SER A CA 1
ATOM 814 C C . SER A 1 95 ? -10.936 0.890 0.719 1.00 94.44 95 SER A C 1
ATOM 816 O O . SER A 1 95 ? -10.622 1.065 1.894 1.00 94.44 95 SER A O 1
ATOM 818 N N . VAL A 1 96 ? -10.610 1.780 -0.228 1.00 95.06 96 VAL A N 1
ATOM 819 C CA . VAL A 1 96 ? -9.865 3.022 0.056 1.00 95.06 96 VAL A CA 1
ATOM 820 C C . VAL A 1 96 ? -10.611 3.906 1.063 1.00 95.06 96 VAL A C 1
ATOM 822 O O . VAL A 1 96 ? -10.024 4.380 2.037 1.00 95.06 96 VAL A O 1
ATOM 825 N N . ARG A 1 97 ? -11.923 4.112 0.877 1.00 95.31 97 ARG A N 1
ATOM 826 C CA . ARG A 1 97 ? -12.740 4.904 1.815 1.00 95.31 97 ARG A CA 1
ATOM 827 C C . ARG A 1 97 ? -12.818 4.245 3.192 1.00 95.31 97 ARG A C 1
ATOM 829 O O . ARG A 1 97 ? -12.710 4.948 4.194 1.00 95.31 97 ARG A O 1
ATOM 836 N N . MET A 1 98 ? -12.945 2.920 3.242 1.00 94.56 98 MET A N 1
ATOM 837 C CA . MET A 1 98 ? -12.954 2.165 4.498 1.00 94.56 98 MET A CA 1
ATOM 838 C C . MET A 1 98 ? -11.626 2.295 5.253 1.00 94.56 98 MET A C 1
ATOM 840 O O . MET A 1 98 ? -11.643 2.573 6.450 1.00 94.56 98 MET A O 1
ATOM 844 N N . LEU A 1 99 ? -10.480 2.201 4.568 1.00 94.31 99 LEU A N 1
ATOM 845 C CA . LEU A 1 99 ? -9.160 2.416 5.176 1.00 94.31 99 LEU A CA 1
ATOM 846 C C . LEU A 1 99 ? -9.002 3.829 5.755 1.00 94.31 99 LEU A C 1
ATOM 848 O O . LEU A 1 99 ? -8.454 3.997 6.845 1.00 94.31 99 LEU A O 1
ATOM 852 N N . ILE A 1 100 ? -9.498 4.852 5.053 1.00 95.56 100 ILE A N 1
ATOM 853 C CA . ILE A 1 100 ? -9.453 6.245 5.525 1.00 95.56 100 ILE A CA 1
ATOM 854 C C . ILE A 1 100 ? -10.260 6.421 6.820 1.00 95.56 100 ILE A C 1
ATOM 856 O O . ILE A 1 100 ? -9.822 7.140 7.722 1.00 95.56 100 ILE A O 1
ATOM 860 N N . GLU A 1 101 ? -11.425 5.779 6.919 1.00 96.31 101 GLU A N 1
ATOM 861 C CA . GLU A 1 101 ? -12.327 5.875 8.074 1.00 96.31 101 GLU A CA 1
ATOM 862 C C . GLU A 1 101 ? -11.947 4.942 9.236 1.00 96.31 101 GLU A C 1
ATOM 864 O O . GLU A 1 101 ? -12.495 5.074 10.333 1.00 96.31 101 GLU A O 1
ATOM 869 N N . ASN A 1 102 ? -10.986 4.037 9.042 1.00 95.69 102 ASN A N 1
ATOM 870 C CA . ASN A 1 102 ? -10.625 3.038 10.035 1.00 95.69 102 ASN A CA 1
ATOM 871 C C . ASN A 1 102 ? -9.520 3.522 10.996 1.00 95.69 102 ASN A C 1
ATOM 873 O O . ASN A 1 102 ? -8.359 3.698 10.626 1.00 95.69 102 ASN A O 1
ATOM 877 N N . LYS A 1 103 ? -9.876 3.683 12.277 1.00 96.81 103 LYS A N 1
ATOM 878 C CA . LYS A 1 103 ? -8.941 4.073 13.348 1.00 96.81 103 LYS A CA 1
ATOM 879 C C . LYS A 1 103 ? -7.927 2.979 13.715 1.00 96.81 103 LYS A C 1
ATOM 881 O O . LYS A 1 103 ? -6.841 3.303 14.176 1.00 96.81 103 LYS A O 1
ATOM 886 N N . PHE A 1 104 ? -8.243 1.703 13.490 1.00 95.69 104 PHE A N 1
ATOM 887 C CA . PHE A 1 104 ? -7.379 0.571 13.850 1.00 95.69 104 PHE A CA 1
ATOM 888 C C . PHE A 1 104 ? -6.168 0.414 12.921 1.00 95.69 104 PHE A C 1
ATOM 890 O O . PHE A 1 104 ? -5.211 -0.265 13.269 1.00 95.69 104 PHE A O 1
ATOM 897 N N . VAL A 1 105 ? -6.154 1.104 11.783 1.00 95.62 105 VAL A N 1
ATOM 898 C CA . VAL A 1 105 ? -4.983 1.232 10.900 1.00 95.62 105 VAL A CA 1
ATOM 899 C C . VAL A 1 105 ? -4.365 2.634 10.976 1.00 95.62 105 VAL A C 1
ATOM 901 O O . VAL A 1 105 ? -3.629 3.055 10.091 1.00 95.62 105 VAL A O 1
ATOM 904 N N . PHE A 1 106 ? -4.645 3.390 12.044 1.00 97.06 106 PHE A N 1
ATOM 905 C CA . PHE A 1 106 ? -4.128 4.742 12.248 1.00 97.06 106 PHE A CA 1
ATOM 906 C C . PHE A 1 106 ? -3.187 4.797 13.456 1.00 97.06 106 PHE A C 1
ATOM 908 O O . PHE A 1 106 ? -3.623 4.672 14.597 1.00 97.06 106 PHE A O 1
ATOM 915 N N . LYS A 1 107 ? -1.886 5.025 13.230 1.00 95.81 107 LYS A N 1
ATOM 916 C CA . LYS A 1 107 ? -0.857 4.950 14.286 1.00 95.81 107 LYS A CA 1
ATOM 917 C C . LYS A 1 107 ? -1.185 5.774 15.547 1.00 95.81 107 LYS A C 1
ATOM 919 O O . LYS A 1 107 ? -1.075 5.208 16.632 1.00 95.81 107 LYS A O 1
ATOM 924 N N . PRO A 1 108 ? -1.637 7.044 15.462 1.00 97.75 108 PRO A N 1
ATOM 925 C CA . PRO A 1 108 ? -1.964 7.811 16.664 1.00 97.75 108 PRO A CA 1
ATOM 926 C C . PRO A 1 108 ? -3.056 7.185 17.544 1.00 97.75 108 PRO A C 1
ATOM 928 O O . PRO A 1 108 ? -3.026 7.384 18.751 1.00 97.75 108 PRO A O 1
ATOM 931 N N . PHE A 1 109 ? -3.995 6.412 16.984 1.00 98.19 109 PHE A N 1
ATOM 932 C CA . PHE A 1 109 ? -4.973 5.682 17.800 1.00 98.19 109 PHE A CA 1
ATOM 933 C C . PHE A 1 109 ? -4.273 4.663 18.712 1.00 98.19 109 PHE A C 1
ATOM 935 O O . PHE A 1 109 ? -4.571 4.599 19.901 1.00 98.19 109 PHE A O 1
ATOM 942 N N . TRP A 1 110 ? -3.292 3.926 18.187 1.00 96.81 110 TRP A N 1
ATOM 943 C CA . TRP A 1 110 ? -2.502 2.976 18.973 1.00 96.81 110 TRP A CA 1
ATOM 944 C C . TRP A 1 110 ? -1.522 3.651 19.928 1.00 96.81 110 TRP A C 1
ATOM 946 O O . TRP A 1 110 ? -1.281 3.130 21.010 1.00 96.81 110 TRP A O 1
ATOM 956 N N . ASP A 1 111 ? -0.968 4.811 19.572 1.00 97.50 111 ASP A N 1
ATOM 957 C CA . ASP A 1 111 ? -0.151 5.582 20.515 1.00 97.50 111 ASP A CA 1
ATOM 958 C C . ASP A 1 111 ? -0.977 5.995 21.750 1.00 97.50 111 ASP A C 1
ATOM 960 O O . ASP A 1 111 ? -0.462 5.928 22.863 1.00 97.50 111 ASP A O 1
ATOM 964 N N . PHE A 1 112 ? -2.260 6.338 21.574 1.00 98.38 112 PHE A N 1
ATOM 965 C CA . PHE A 1 112 ? -3.187 6.587 22.684 1.00 98.38 112 PHE A CA 1
ATOM 966 C C . PHE A 1 112 ? -3.499 5.321 23.491 1.00 98.38 112 PHE A C 1
ATOM 968 O O . PHE A 1 112 ? -3.363 5.342 24.710 1.00 98.38 112 PHE A O 1
ATOM 975 N N . GLN A 1 113 ? -3.850 4.206 22.835 1.00 97.56 113 GLN A N 1
ATOM 976 C CA . GLN A 1 113 ? -4.111 2.937 23.542 1.00 97.56 113 GLN A CA 1
ATOM 977 C C . GLN A 1 113 ? -2.904 2.468 24.370 1.00 97.56 113 GLN A C 1
ATOM 979 O O . GLN A 1 113 ? -3.070 1.853 25.416 1.00 97.56 113 GLN A O 1
ATOM 984 N N . ASN A 1 114 ? -1.689 2.802 23.927 1.00 96.38 114 ASN A N 1
ATOM 985 C CA . ASN A 1 114 ? -0.443 2.485 24.622 1.00 96.38 114 ASN A CA 1
ATOM 986 C C . ASN A 1 114 ? -0.003 3.563 25.634 1.00 96.38 114 ASN A C 1
ATOM 988 O O . ASN A 1 114 ? 1.138 3.527 26.091 1.00 96.38 114 ASN A O 1
ATOM 992 N N . GLY A 1 115 ? -0.847 4.555 25.939 1.00 97.44 115 GLY A N 1
ATOM 993 C CA . GLY A 1 115 ? -0.561 5.602 26.928 1.00 97.44 115 GLY A CA 1
ATOM 994 C C . GLY A 1 115 ? 0.557 6.579 26.542 1.00 97.44 115 GLY A C 1
ATOM 995 O O . GLY A 1 115 ? 1.111 7.245 27.410 1.00 97.44 115 GLY A O 1
ATOM 996 N N . ARG A 1 116 ? 0.926 6.672 25.255 1.00 97.25 116 ARG A N 1
ATOM 997 C CA . ARG A 1 116 ? 2.001 7.567 24.778 1.00 97.25 116 ARG A CA 1
ATOM 998 C C . ARG A 1 116 ? 1.524 8.992 24.515 1.00 97.25 116 ARG A C 1
ATOM 1000 O O . ARG A 1 116 ? 2.341 9.906 24.461 1.00 97.25 116 ARG A O 1
ATOM 1007 N N . ILE A 1 117 ? 0.227 9.165 24.267 1.00 97.62 117 ILE A N 1
ATOM 1008 C CA . ILE A 1 117 ? -0.428 10.455 24.032 1.00 97.62 117 ILE A CA 1
ATOM 1009 C C . ILE A 1 117 ? -1.828 10.447 24.646 1.00 97.62 117 ILE A C 1
ATOM 1011 O O . ILE A 1 117 ? -2.423 9.382 24.800 1.00 97.62 117 ILE A O 1
ATOM 1015 N N . ASP A 1 118 ? -2.374 11.633 24.904 1.00 97.38 118 ASP A N 1
ATOM 1016 C CA . ASP A 1 118 ? -3.756 11.796 25.361 1.00 97.38 118 ASP A CA 1
ATOM 1017 C C . ASP A 1 118 ? -4.790 11.525 24.251 1.00 97.38 118 ASP A C 1
ATOM 1019 O O . ASP A 1 118 ? -4.474 11.420 23.057 1.00 97.38 118 ASP A O 1
ATOM 1023 N N . GLU A 1 119 ? -6.065 11.461 24.643 1.00 97.81 119 GLU A N 1
ATOM 1024 C CA . GLU A 1 119 ? -7.175 11.154 23.738 1.00 97.81 119 GLU A CA 1
ATOM 1025 C C . GLU A 1 119 ? -7.411 12.249 22.676 1.00 97.81 119 GLU A C 1
ATOM 1027 O O . GLU A 1 119 ? -7.569 11.975 21.482 1.00 97.81 119 GLU A O 1
ATOM 1032 N N . GLU A 1 120 ? -7.401 13.514 23.088 1.00 98.19 120 GLU A N 1
ATOM 1033 C CA . GLU A 1 120 ? -7.688 14.645 22.198 1.00 98.19 120 GLU A CA 1
ATOM 1034 C C . GLU A 1 120 ? -6.705 14.766 21.013 1.00 98.19 120 GLU A C 1
ATOM 1036 O O . GLU A 1 120 ? -7.150 14.909 19.864 1.00 98.19 120 GLU A O 1
ATOM 1041 N N . PRO A 1 121 ? -5.375 14.642 21.211 1.00 97.81 121 PRO A N 1
ATOM 1042 C CA . PRO A 1 121 ? -4.407 14.651 20.118 1.00 97.81 1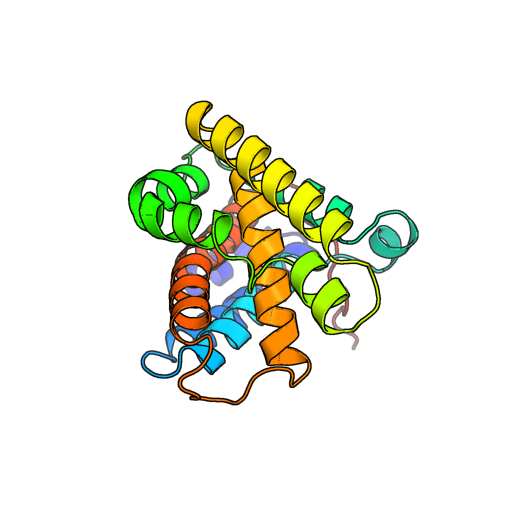21 PRO A CA 1
ATOM 1043 C C . PRO A 1 121 ? -4.687 13.644 18.996 1.00 97.81 121 PRO A C 1
ATOM 1045 O O . PRO A 1 121 ? -4.609 14.017 17.818 1.00 97.81 121 PRO A O 1
ATOM 1048 N N . TRP A 1 122 ? -5.002 12.379 19.306 1.00 98.00 122 TRP A N 1
ATOM 1049 C CA . TRP A 1 122 ? -5.215 11.382 18.251 1.00 98.00 122 TRP A CA 1
ATOM 1050 C C . TRP A 1 122 ? -6.534 11.617 17.515 1.00 98.00 122 TRP A C 1
ATOM 1052 O O . TRP A 1 122 ? -6.552 11.509 16.286 1.00 98.00 122 TRP A O 1
ATOM 1062 N N . LYS A 1 123 ? -7.603 12.018 18.223 1.00 98.50 123 LYS A N 1
ATOM 1063 C CA . LYS A 1 123 ? -8.894 12.378 17.612 1.00 98.50 123 LYS A CA 1
ATOM 1064 C C . LYS A 1 123 ? -8.733 13.540 16.637 1.00 98.50 123 LYS A C 1
ATOM 1066 O O . LYS A 1 123 ? -9.186 13.450 15.492 1.00 98.50 123 LYS A O 1
ATOM 1071 N N . LYS A 1 124 ? -8.018 14.598 17.043 1.00 98.38 124 LYS A N 1
ATOM 1072 C CA . LYS A 1 124 ? -7.723 15.760 16.191 1.00 98.38 124 LYS A CA 1
ATOM 1073 C C . LYS A 1 124 ? -6.923 15.361 14.949 1.00 98.38 124 LYS A C 1
ATOM 1075 O O . LYS A 1 124 ? -7.312 15.712 13.832 1.00 98.38 124 LYS A O 1
ATOM 1080 N N . LYS A 1 125 ? -5.844 14.585 15.120 1.00 98.06 125 LYS A N 1
ATOM 1081 C CA . LYS A 1 125 ? -5.027 14.079 14.001 1.00 98.06 125 LYS A CA 1
ATOM 1082 C C . LYS A 1 125 ? -5.842 13.197 13.056 1.00 98.06 125 LYS A C 1
ATOM 1084 O O . LYS A 1 125 ? -5.706 13.320 11.839 1.00 98.06 125 LYS A O 1
ATOM 1089 N N . PHE A 1 126 ? -6.716 12.346 13.590 1.00 98.44 126 PHE A N 1
ATOM 1090 C CA . PHE A 1 126 ? -7.562 11.475 12.783 1.00 98.44 126 PHE A CA 1
ATOM 1091 C C . PHE A 1 126 ? -8.573 12.285 11.969 1.00 98.44 126 PHE A C 1
ATOM 1093 O O . PHE A 1 126 ? -8.648 12.124 10.753 1.00 98.44 126 PHE A O 1
ATOM 1100 N N . ALA A 1 127 ? -9.276 13.233 12.595 1.00 98.50 127 ALA A N 1
ATOM 1101 C CA . ALA A 1 127 ? -10.200 14.130 11.904 1.00 98.50 127 ALA A CA 1
ATOM 1102 C C . ALA A 1 127 ? -9.508 14.928 10.783 1.00 98.50 127 ALA A C 1
ATOM 1104 O O . ALA A 1 127 ? -10.031 15.014 9.668 1.00 98.50 127 ALA A O 1
ATOM 1105 N N . GLN A 1 128 ? -8.304 15.452 11.039 1.00 98.25 128 GLN A N 1
ATOM 1106 C CA . GLN A 1 128 ? -7.509 16.160 10.035 1.00 98.25 128 GLN A CA 1
ATOM 1107 C C . GLN A 1 128 ? -7.073 15.240 8.889 1.00 98.25 128 GLN A C 1
ATOM 1109 O O . GLN A 1 128 ? -7.203 15.618 7.723 1.00 98.25 128 GLN A O 1
ATOM 1114 N N . SER A 1 129 ? -6.602 14.028 9.200 1.00 97.69 129 SER A N 1
ATOM 1115 C CA . SER A 1 129 ? -6.208 13.035 8.198 1.00 97.69 129 SER A CA 1
ATOM 1116 C C . SER A 1 129 ? -7.390 12.667 7.295 1.00 97.69 129 SER A C 1
ATOM 1118 O O . SER A 1 129 ? -7.269 12.740 6.072 1.00 97.69 129 SER A O 1
ATOM 1120 N N . LYS A 1 130 ? -8.572 12.414 7.875 1.00 98.19 130 LYS A N 1
ATOM 1121 C CA . LYS A 1 130 ? -9.803 12.137 7.119 1.00 98.19 130 LYS A CA 1
ATOM 1122 C C . LYS A 1 130 ? -10.236 13.310 6.250 1.00 98.19 130 LYS A C 1
ATOM 1124 O O . LYS A 1 130 ? -10.544 13.114 5.078 1.00 98.19 130 LYS A O 1
ATOM 1129 N N . LYS A 1 131 ? -10.232 14.536 6.784 1.00 98.25 131 LYS A N 1
ATOM 1130 C CA . LYS A 1 131 ? -10.564 15.745 6.012 1.00 98.25 131 LYS A CA 1
ATOM 1131 C C . LYS A 1 131 ? -9.619 15.916 4.819 1.00 98.25 131 LYS A C 1
ATOM 1133 O O . LYS A 1 131 ? -10.069 16.160 3.704 1.00 98.25 131 LYS A O 1
ATOM 1138 N N . SER A 1 132 ? -8.319 15.749 5.052 1.00 98.12 132 SER A N 1
ATOM 1139 C CA . SER A 1 132 ? -7.279 15.853 4.026 1.00 98.12 132 SER A CA 1
ATOM 1140 C C . SER A 1 132 ? -7.427 14.782 2.939 1.00 98.12 132 SER A C 1
ATOM 1142 O O . SER A 1 132 ? -7.337 15.105 1.754 1.00 98.12 132 SER A O 1
ATOM 1144 N N . ALA A 1 133 ? -7.706 13.533 3.327 1.00 97.62 133 ALA A N 1
ATOM 1145 C CA . ALA A 1 133 ? -7.927 12.424 2.404 1.00 97.62 133 ALA A CA 1
ATOM 1146 C C . ALA A 1 133 ? -9.232 12.587 1.607 1.00 97.62 133 ALA A C 1
ATOM 1148 O O . ALA A 1 133 ? -9.236 12.377 0.403 1.00 97.62 133 ALA A O 1
ATOM 1149 N N . LYS A 1 134 ? -10.324 13.056 2.223 1.00 97.12 134 LYS A N 1
ATOM 1150 C CA . LYS A 1 134 ? -11.582 13.353 1.511 1.00 97.12 134 LYS A CA 1
ATOM 1151 C C . LYS A 1 134 ? -11.430 14.475 0.488 1.00 97.12 134 LYS A C 1
ATOM 1153 O O . LYS A 1 134 ? -11.977 14.383 -0.606 1.00 97.12 134 LYS A O 1
ATOM 1158 N N . ALA A 1 135 ? -10.660 15.512 0.815 1.00 98.25 135 ALA A N 1
ATOM 1159 C CA . ALA A 1 135 ? -10.337 16.563 -0.146 1.00 98.25 135 ALA A CA 1
ATOM 1160 C C . ALA A 1 135 ? -9.510 16.023 -1.327 1.00 98.25 135 ALA A C 1
ATOM 1162 O O . ALA A 1 135 ? -9.746 16.424 -2.462 1.00 98.25 135 ALA A O 1
ATOM 1163 N N . ALA A 1 136 ? -8.576 15.100 -1.071 1.00 97.88 136 ALA A N 1
ATOM 1164 C CA . ALA A 1 136 ? -7.825 14.405 -2.117 1.00 97.88 136 ALA A CA 1
ATOM 1165 C C . ALA A 1 136 ? -8.735 13.512 -2.976 1.00 97.88 136 ALA A C 1
ATOM 1167 O O . ALA A 1 136 ? -8.633 13.545 -4.200 1.00 97.88 136 ALA A O 1
ATOM 1168 N N . LEU A 1 137 ? -9.688 12.810 -2.342 1.00 96.31 137 LEU A N 1
ATOM 1169 C CA . LEU A 1 137 ? -10.713 12.022 -3.027 1.00 96.31 137 LEU A CA 1
ATOM 1170 C C . LEU A 1 137 ? -11.504 12.879 -4.029 1.00 96.31 137 LEU A C 1
ATOM 1172 O O . LEU A 1 137 ? -11.641 12.512 -5.188 1.00 96.31 137 LEU A O 1
ATOM 1176 N N . GLY A 1 138 ? -11.972 14.055 -3.599 1.00 96.44 138 GLY A N 1
ATOM 1177 C CA . GLY A 1 138 ? -12.727 14.974 -4.460 1.00 96.44 138 GLY A CA 1
ATOM 1178 C C . GLY A 1 138 ? -11.912 15.600 -5.598 1.00 96.44 138 GLY A C 1
ATOM 1179 O O . GLY A 1 138 ? -12.490 16.025 -6.592 1.00 96.44 138 GLY A O 1
ATOM 1180 N N . LYS A 1 139 ? -10.582 15.650 -5.469 1.00 97.62 139 LYS A N 1
ATOM 1181 C CA . LYS A 1 139 ? -9.664 16.181 -6.490 1.00 97.62 139 LYS A CA 1
ATOM 1182 C C . LYS A 1 139 ? -9.053 15.105 -7.385 1.00 97.62 139 LYS A C 1
ATOM 1184 O O . LYS A 1 139 ? -8.233 15.444 -8.230 1.00 97.62 139 LYS A O 1
ATOM 1189 N N . MET A 1 140 ? -9.413 13.834 -7.191 1.00 96.31 140 MET A N 1
ATOM 1190 C CA . MET A 1 140 ? -8.791 12.709 -7.894 1.00 96.31 140 MET A CA 1
ATOM 1191 C C . MET A 1 140 ? -7.255 12.655 -7.718 1.00 96.31 140 MET A C 1
ATOM 1193 O O . MET A 1 140 ? -6.516 12.231 -8.607 1.00 96.31 140 MET A O 1
ATOM 1197 N N . ASP A 1 141 ? -6.761 13.095 -6.555 1.00 98.06 141 ASP A N 1
ATOM 1198 C CA . ASP A 1 141 ? -5.329 13.189 -6.245 1.00 98.06 141 ASP A CA 1
ATOM 1199 C C . ASP A 1 141 ? -4.760 11.806 -5.882 1.00 98.06 141 ASP A C 1
ATOM 1201 O O . ASP A 1 141 ? -4.690 11.411 -4.715 1.00 98.06 141 ASP A O 1
ATOM 1205 N N . THR A 1 142 ? -4.390 11.052 -6.918 1.00 97.75 142 THR A N 1
ATOM 1206 C CA . THR A 1 142 ? -3.902 9.663 -6.823 1.00 97.75 142 THR A CA 1
ATOM 1207 C C . THR A 1 142 ? -2.671 9.550 -5.933 1.00 97.75 142 THR A C 1
ATOM 1209 O O . THR A 1 142 ? -2.628 8.682 -5.065 1.00 97.75 142 THR A O 1
ATOM 1212 N N . MET A 1 143 ? -1.708 10.465 -6.077 1.00 97.38 143 MET A N 1
ATOM 1213 C CA . MET A 1 143 ? -0.484 10.469 -5.275 1.00 97.38 143 MET A CA 1
ATOM 1214 C C . MET A 1 143 ? -0.802 10.575 -3.781 1.00 97.38 143 MET A C 1
ATOM 1216 O O . MET A 1 143 ? -0.328 9.783 -2.964 1.00 97.38 143 MET A O 1
ATOM 1220 N N . LYS A 1 144 ? -1.656 11.528 -3.400 1.00 97.62 144 LYS A N 1
ATOM 1221 C CA . LYS A 1 144 ? -2.017 11.713 -1.995 1.00 97.62 144 LYS A CA 1
ATOM 1222 C C . LYS A 1 144 ? -2.829 10.548 -1.434 1.00 97.62 144 LYS A C 1
ATOM 1224 O O . LYS A 1 144 ? -2.652 10.208 -0.264 1.00 97.62 144 LYS A O 1
ATOM 1229 N N . ILE A 1 145 ? -3.700 9.935 -2.235 1.00 98.12 145 ILE A N 1
ATOM 1230 C CA . ILE A 1 145 ? -4.452 8.748 -1.811 1.00 98.12 145 ILE A CA 1
ATOM 1231 C C . ILE A 1 145 ? -3.529 7.542 -1.636 1.00 98.12 145 ILE A C 1
ATOM 1233 O O . ILE A 1 145 ? -3.647 6.873 -0.613 1.00 98.12 145 ILE A O 1
ATOM 1237 N N . LEU A 1 146 ? -2.572 7.312 -2.541 1.00 97.94 146 LEU A N 1
ATOM 1238 C CA . LEU A 1 146 ? -1.564 6.257 -2.386 1.00 97.94 146 LEU A CA 1
ATOM 1239 C C . LEU A 1 146 ? -0.797 6.408 -1.074 1.00 97.94 146 LEU A C 1
ATOM 1241 O O . LEU A 1 146 ? -0.699 5.450 -0.314 1.00 97.94 146 LEU A O 1
ATOM 1245 N N . VAL A 1 147 ? -0.321 7.618 -0.764 1.00 97.12 147 VAL A N 1
ATOM 1246 C CA . VAL A 1 147 ? 0.383 7.880 0.500 1.00 97.12 147 VAL A CA 1
ATOM 1247 C C . VAL A 1 147 ? -0.489 7.522 1.703 1.00 97.12 147 VAL A C 1
ATOM 1249 O O . VAL A 1 147 ? -0.031 6.823 2.601 1.00 97.12 147 VAL A O 1
ATOM 1252 N N . VAL A 1 148 ? -1.756 7.948 1.718 1.00 96.81 148 VAL A N 1
ATOM 1253 C CA . VAL A 1 148 ? -2.673 7.618 2.820 1.00 96.81 148 VAL A CA 1
ATOM 1254 C C . VAL A 1 148 ? -2.906 6.109 2.914 1.00 96.81 148 VAL A C 1
ATOM 1256 O O . VAL A 1 148 ? -2.885 5.574 4.018 1.00 96.81 148 VAL A O 1
ATOM 1259 N N . VAL A 1 149 ? -3.104 5.418 1.788 1.00 97.31 149 VAL A N 1
ATOM 1260 C CA . VAL A 1 149 ? -3.288 3.960 1.751 1.00 97.31 149 VAL A CA 1
ATOM 1261 C C . VAL A 1 149 ? -2.064 3.257 2.330 1.00 97.31 149 VAL A C 1
ATOM 1263 O O . VAL A 1 149 ? -2.215 2.498 3.285 1.00 97.31 149 VAL A O 1
ATOM 1266 N N . PHE A 1 150 ? -0.855 3.559 1.851 1.00 96.88 150 PHE A N 1
ATOM 1267 C CA . PHE A 1 150 ? 0.365 2.944 2.375 1.00 96.88 150 PHE A CA 1
ATOM 1268 C C . PHE A 1 150 ? 0.605 3.278 3.851 1.00 96.88 150 PHE A C 1
ATOM 1270 O O . PHE A 1 150 ? 0.955 2.381 4.609 1.00 96.88 150 PHE A O 1
ATOM 1277 N N . GLU A 1 151 ? 0.330 4.505 4.310 1.00 95.06 151 GLU A N 1
ATOM 1278 C CA . GLU A 1 151 ? 0.388 4.851 5.740 1.00 95.06 151 GLU A CA 1
ATOM 1279 C C . GLU A 1 151 ? -0.535 3.960 6.595 1.00 95.06 151 GLU A C 1
ATOM 1281 O O . GLU A 1 151 ? -0.175 3.602 7.718 1.00 95.06 151 GLU A O 1
ATOM 1286 N N . ARG A 1 152 ? -1.724 3.590 6.092 1.00 96.19 152 ARG A N 1
ATOM 1287 C CA . ARG A 1 152 ? -2.638 2.660 6.784 1.00 96.19 152 ARG A CA 1
ATOM 1288 C C . ARG A 1 152 ? -2.138 1.219 6.738 1.00 96.19 152 ARG A C 1
ATOM 1290 O O . ARG A 1 152 ? -2.132 0.543 7.766 1.00 96.19 152 ARG A O 1
ATOM 1297 N N . LEU A 1 153 ? -1.682 0.764 5.573 1.00 96.25 153 LEU A N 1
ATOM 1298 C CA . LEU A 1 153 ? -1.153 -0.590 5.395 1.00 96.25 153 LEU A CA 1
ATOM 1299 C C . LEU A 1 153 ? 0.120 -0.820 6.225 1.00 96.25 153 LEU A C 1
ATOM 1301 O O . LEU A 1 153 ? 0.310 -1.910 6.751 1.00 96.25 153 LEU A O 1
ATOM 1305 N N . TYR A 1 154 ? 0.934 0.213 6.444 1.00 94.19 154 TYR A N 1
ATOM 1306 C CA . TYR A 1 154 ? 2.089 0.165 7.342 1.00 94.19 154 TYR A CA 1
ATOM 1307 C C . TYR A 1 154 ? 1.708 -0.171 8.786 1.00 94.19 154 TYR A C 1
ATOM 1309 O O . TYR A 1 154 ? 2.374 -0.969 9.446 1.00 94.19 154 TYR A O 1
ATOM 1317 N N . VAL A 1 155 ? 0.621 0.417 9.293 1.00 95.06 155 VAL A N 1
ATOM 1318 C CA . VAL A 1 155 ? 0.125 0.118 10.644 1.00 95.06 155 VAL A CA 1
ATOM 1319 C C . VAL A 1 155 ? -0.362 -1.325 10.724 1.00 95.06 155 VAL A C 1
ATOM 1321 O O . VAL A 1 155 ? -0.045 -2.012 11.693 1.00 95.06 155 VAL A O 1
ATOM 1324 N N . LEU A 1 156 ? -1.071 -1.792 9.694 1.00 95.38 156 LEU A N 1
ATOM 1325 C CA . LEU A 1 156 ? -1.524 -3.179 9.586 1.00 95.38 156 LEU A CA 1
ATOM 1326 C C . LEU A 1 156 ? -0.342 -4.162 9.554 1.00 95.38 156 LEU A C 1
ATOM 1328 O O . LEU A 1 156 ? -0.303 -5.116 10.328 1.00 95.38 156 LEU A O 1
ATOM 1332 N N . ARG A 1 157 ? 0.678 -3.879 8.738 1.00 95.19 157 ARG A N 1
ATOM 1333 C CA . ARG A 1 157 ? 1.922 -4.653 8.698 1.00 95.19 157 ARG A CA 1
ATOM 1334 C C . ARG A 1 157 ? 2.612 -4.697 10.050 1.00 95.19 157 ARG A C 1
ATOM 1336 O O . ARG A 1 157 ? 3.081 -5.754 10.455 1.00 95.19 157 ARG A O 1
ATOM 1343 N N . ASN A 1 158 ? 2.676 -3.575 10.758 1.00 94.25 158 ASN A N 1
ATOM 1344 C CA . ASN A 1 158 ? 3.324 -3.545 12.062 1.00 94.25 158 ASN A CA 1
ATOM 1345 C C . ASN A 1 158 ? 2.589 -4.408 13.091 1.00 94.25 158 ASN A C 1
ATOM 1347 O O . ASN A 1 158 ? 3.250 -5.032 13.914 1.00 94.25 158 ASN A O 1
ATOM 1351 N N . GLN A 1 159 ? 1.259 -4.495 13.020 1.00 93.38 159 GLN A N 1
ATOM 1352 C CA . GLN A 1 159 ? 0.498 -5.414 13.868 1.00 93.38 159 GLN A CA 1
ATOM 1353 C C . GLN A 1 159 ? 0.860 -6.874 13.573 1.00 93.38 159 GLN A C 1
ATOM 1355 O O . GLN A 1 159 ? 1.155 -7.614 14.502 1.00 93.38 159 GLN A O 1
ATOM 1360 N N . LEU A 1 160 ? 0.905 -7.277 12.301 1.00 94.12 160 LEU A N 1
ATOM 1361 C CA . LEU A 1 160 ? 1.200 -8.665 11.925 1.00 94.12 160 LEU A CA 1
ATOM 1362 C C . LEU A 1 160 ? 2.661 -9.054 12.200 1.00 94.12 160 LEU A C 1
ATOM 1364 O O . LEU A 1 160 ? 2.930 -10.056 12.853 1.00 94.12 160 LEU A O 1
ATOM 1368 N N . ILE A 1 161 ? 3.617 -8.244 11.742 1.00 93.75 161 ILE A N 1
ATOM 1369 C CA . ILE A 1 161 ? 5.044 -8.599 11.774 1.00 93.75 161 ILE A CA 1
ATOM 1370 C C . ILE A 1 161 ? 5.644 -8.510 13.179 1.00 93.75 161 ILE A C 1
ATOM 1372 O O . ILE A 1 161 ?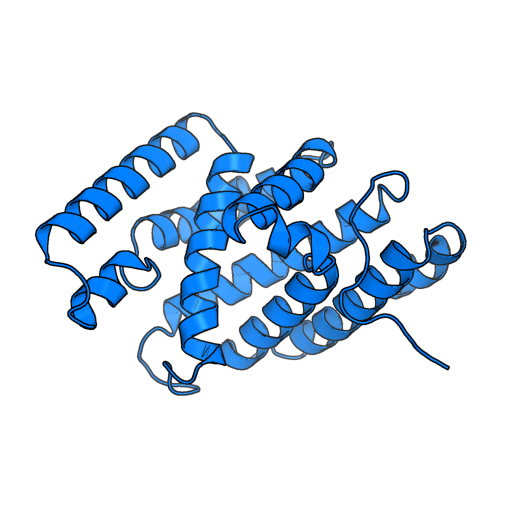 6.541 -9.279 13.509 1.00 93.75 161 ILE A O 1
ATOM 1376 N N . HIS A 1 162 ? 5.171 -7.587 14.018 1.00 92.44 162 HIS A N 1
ATOM 1377 C CA . HIS A 1 162 ? 5.704 -7.418 15.374 1.00 92.44 162 HIS A CA 1
ATOM 1378 C C . HIS A 1 162 ? 4.911 -8.188 16.442 1.00 92.44 162 HIS A C 1
ATOM 1380 O O . HIS A 1 162 ? 5.085 -7.923 17.628 1.00 92.44 162 HIS A O 1
ATOM 1386 N N . GLY A 1 163 ? 4.047 -9.130 16.042 1.00 89.94 163 GLY A N 1
ATOM 1387 C CA . GLY A 1 163 ? 3.295 -9.980 16.973 1.00 89.94 163 GLY A CA 1
ATOM 1388 C C . GLY A 1 163 ? 2.147 -9.271 17.700 1.00 89.94 163 GLY A C 1
ATOM 1389 O O . GLY A 1 163 ? 1.690 -9.739 18.737 1.00 89.94 163 GLY A O 1
ATOM 1390 N N . GLY A 1 164 ? 1.674 -8.140 17.171 1.00 90.88 164 GLY A N 1
ATOM 1391 C CA . GLY A 1 164 ? 0.509 -7.403 17.674 1.00 90.88 164 GLY A CA 1
ATOM 1392 C C . GLY A 1 164 ? -0.841 -7.934 17.173 1.00 90.88 164 GLY A C 1
ATOM 1393 O O . GLY A 1 164 ? -1.872 -7.329 17.462 1.00 90.88 164 GLY A O 1
ATOM 1394 N N .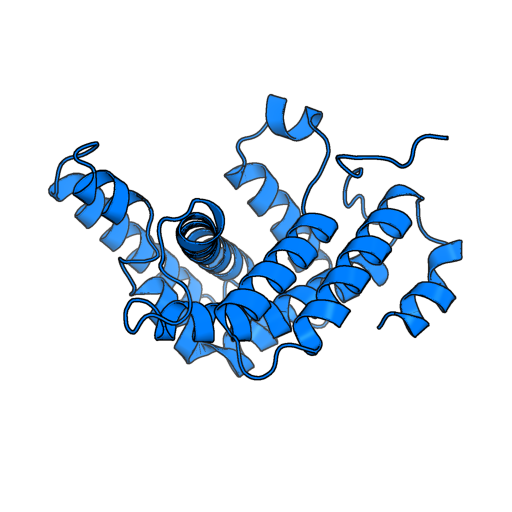 ALA A 1 165 ? -0.844 -9.030 16.414 1.00 92.25 165 ALA A N 1
ATOM 1395 C CA . ALA A 1 165 ? -2.031 -9.708 15.911 1.00 92.25 165 ALA A CA 1
ATOM 1396 C C . ALA A 1 165 ? -1.874 -11.229 16.054 1.00 92.25 165 ALA A C 1
ATOM 1398 O O . ALA A 1 165 ? -0.769 -11.762 15.968 1.00 92.25 165 ALA A O 1
ATOM 1399 N N . THR A 1 166 ? -2.990 -11.921 16.284 1.00 91.81 166 THR A N 1
ATOM 1400 C CA . THR A 1 166 ? -3.048 -13.389 16.314 1.00 91.81 166 THR A CA 1
ATOM 1401 C C . THR A 1 166 ? -3.485 -13.895 14.945 1.00 91.81 166 THR A C 1
ATOM 1403 O O . THR A 1 166 ? -4.495 -13.424 14.416 1.00 91.81 166 THR A O 1
ATOM 1406 N N . TRP A 1 167 ? -2.723 -14.842 14.398 1.00 92.75 167 TRP A N 1
ATOM 1407 C CA . TRP A 1 167 ? -3.034 -15.510 13.134 1.00 92.75 167 TRP A CA 1
ATOM 1408 C C . TRP A 1 167 ? -4.435 -16.131 13.162 1.00 92.75 167 TRP A C 1
ATOM 1410 O O . TRP A 1 167 ? -4.831 -16.717 14.170 1.00 92.75 167 TRP A O 1
ATOM 1420 N N . ASP A 1 168 ? -5.178 -15.937 12.070 1.00 86.69 168 ASP A N 1
ATOM 1421 C CA . ASP A 1 168 ? -6.545 -16.431 11.854 1.00 86.69 168 ASP A CA 1
ATOM 1422 C C . ASP A 1 168 ? -7.556 -16.100 12.972 1.00 86.69 168 ASP A C 1
ATOM 1424 O O . ASP A 1 168 ? -8.559 -16.779 13.190 1.00 86.69 168 ASP A O 1
ATOM 1428 N N . SER A 1 169 ? -7.314 -15.006 13.700 1.00 87.88 169 SER A N 1
ATOM 1429 C CA . SER A 1 169 ? -8.265 -14.524 14.700 1.00 87.88 169 SER A CA 1
ATOM 1430 C C . SER A 1 169 ? -9.462 -13.805 14.066 1.00 87.88 169 SER A C 1
ATOM 1432 O O . SER A 1 169 ? -9.413 -13.297 12.944 1.00 87.88 169 SER A O 1
ATOM 1434 N N . SER A 1 170 ? -10.550 -13.685 14.829 1.00 85.94 170 SER A N 1
ATOM 1435 C CA . SER A 1 170 ? -11.742 -12.927 14.422 1.00 85.94 170 SER A CA 1
ATOM 1436 C C . SER A 1 170 ? -11.545 -11.404 14.446 1.00 85.94 170 SER A C 1
ATOM 1438 O O . SER A 1 170 ? -12.370 -10.662 13.910 1.00 85.94 170 SER A O 1
ATOM 1440 N N . VAL A 1 171 ? -10.461 -10.911 15.052 1.00 82.94 171 VAL A N 1
ATOM 1441 C CA . VAL A 1 171 ? -10.180 -9.480 15.210 1.00 82.94 171 VAL A CA 1
ATOM 1442 C C . VAL A 1 171 ? -9.308 -8.993 14.053 1.00 82.94 171 VAL A C 1
ATOM 1444 O O . VAL A 1 171 ? -8.348 -9.643 13.664 1.00 82.94 171 VAL A O 1
ATOM 1447 N N . ASN A 1 172 ? -9.634 -7.823 13.492 1.00 79.69 172 ASN A N 1
ATOM 1448 C CA . ASN A 1 172 ? -8.937 -7.193 12.358 1.00 79.69 172 ASN A CA 1
ATOM 1449 C C . ASN A 1 172 ? -8.962 -7.972 11.024 1.00 79.69 172 ASN A C 1
ATOM 1451 O O . ASN A 1 172 ? -8.350 -7.515 10.057 1.00 79.69 172 ASN A O 1
ATOM 1455 N N . ARG A 1 173 ? -9.729 -9.066 10.906 1.00 86.44 173 ARG A N 1
ATOM 1456 C CA . ARG A 1 173 ? -9.750 -9.915 9.700 1.00 86.44 173 ARG A CA 1
ATOM 1457 C C . ARG A 1 173 ? -10.166 -9.177 8.428 1.00 86.44 173 ARG A C 1
ATOM 1459 O O . ARG A 1 173 ? -9.531 -9.337 7.390 1.00 86.44 173 ARG A O 1
ATOM 1466 N N . ASP A 1 174 ? -11.168 -8.303 8.521 1.00 88.88 174 ASP A N 1
ATOM 1467 C CA . ASP A 1 174 ? -11.590 -7.472 7.387 1.00 88.88 174 ASP A CA 1
ATOM 1468 C C . ASP A 1 174 ? -10.468 -6.548 6.895 1.00 88.88 174 ASP A C 1
ATOM 1470 O O . ASP A 1 174 ? -10.329 -6.321 5.699 1.00 88.88 174 ASP A O 1
ATOM 1474 N N . GLN A 1 175 ? -9.633 -6.045 7.808 1.00 90.06 175 GLN A N 1
ATOM 1475 C CA . GLN A 1 175 ? -8.539 -5.124 7.485 1.00 90.06 175 GLN A CA 1
ATOM 1476 C C . GLN A 1 175 ? -7.402 -5.859 6.786 1.00 90.06 175 GLN A C 1
ATOM 1478 O O . GLN A 1 175 ? -6.866 -5.348 5.806 1.00 90.06 175 GLN A O 1
ATOM 1483 N N . VAL A 1 176 ? -7.070 -7.061 7.269 1.00 93.62 176 VAL A N 1
ATOM 1484 C CA . VAL A 1 176 ? -6.083 -7.947 6.642 1.00 93.62 176 VAL A CA 1
ATOM 1485 C C . VAL A 1 176 ? -6.545 -8.347 5.246 1.00 93.62 176 VAL A C 1
ATOM 1487 O O . VAL A 1 176 ? -5.804 -8.147 4.290 1.00 93.62 176 VAL A O 1
ATOM 1490 N N . ARG A 1 177 ? -7.790 -8.820 5.099 1.00 93.50 177 ARG A N 1
ATOM 1491 C CA . ARG A 1 177 ? -8.369 -9.192 3.800 1.00 93.50 177 ARG A CA 1
ATOM 1492 C C . ARG A 1 177 ? -8.362 -8.020 2.817 1.00 93.50 177 ARG A C 1
ATOM 1494 O O . ARG A 1 177 ? -7.885 -8.154 1.692 1.00 93.50 177 ARG A O 1
ATOM 1501 N N . ASP A 1 178 ? -8.882 -6.863 3.222 1.00 92.88 178 ASP A N 1
ATOM 1502 C CA . ASP A 1 178 ? -8.963 -5.696 2.339 1.00 92.88 178 ASP A CA 1
ATOM 1503 C C . ASP A 1 178 ? -7.562 -5.164 1.991 1.00 92.88 178 ASP A C 1
ATOM 1505 O O . ASP A 1 178 ? -7.304 -4.802 0.842 1.00 92.88 178 ASP A O 1
ATOM 1509 N N . GLY A 1 179 ? -6.637 -5.173 2.958 1.00 95.25 179 GLY A N 1
ATOM 1510 C CA . GLY A 1 179 ? -5.234 -4.828 2.748 1.00 95.25 179 GLY A CA 1
ATOM 1511 C C . GLY A 1 179 ? -4.532 -5.781 1.781 1.00 95.25 179 GLY A C 1
ATOM 1512 O O . GLY A 1 179 ? -3.831 -5.317 0.883 1.00 95.25 179 GLY A O 1
ATOM 1513 N N . ALA A 1 180 ? -4.759 -7.091 1.912 1.00 96.56 180 ALA A N 1
ATOM 1514 C CA . ALA A 1 180 ? -4.216 -8.110 1.018 1.00 96.56 180 ALA A CA 1
ATOM 1515 C C . ALA A 1 180 ? -4.735 -7.924 -0.410 1.00 96.56 180 ALA A C 1
ATOM 1517 O O . ALA A 1 180 ? -3.947 -7.928 -1.351 1.00 96.56 180 ALA A O 1
ATOM 1518 N N . ASN A 1 181 ? -6.034 -7.674 -0.580 1.00 96.44 181 ASN A N 1
ATOM 1519 C CA . ASN A 1 181 ? -6.633 -7.466 -1.899 1.00 96.44 181 ASN A CA 1
ATOM 1520 C C . ASN A 1 181 ? -6.111 -6.202 -2.597 1.00 96.44 181 ASN A C 1
ATOM 1522 O O . ASN A 1 181 ? -5.805 -6.247 -3.788 1.00 96.44 181 ASN A O 1
ATOM 1526 N N . ILE A 1 182 ? -5.953 -5.094 -1.865 1.00 97.25 182 ILE A N 1
ATOM 1527 C CA . ILE A 1 182 ? -5.352 -3.869 -2.412 1.00 97.25 182 ILE A CA 1
ATOM 1528 C C . ILE A 1 182 ? -3.888 -4.122 -2.797 1.00 97.25 182 ILE A C 1
ATOM 1530 O O . ILE A 1 182 ? -3.469 -3.794 -3.909 1.00 97.25 182 ILE A O 1
ATOM 1534 N N . MET A 1 183 ? -3.104 -4.735 -1.903 1.00 98.12 183 MET A N 1
ATOM 1535 C CA . MET A 1 183 ? -1.692 -5.036 -2.157 1.00 98.12 183 MET A CA 1
ATOM 1536 C C . MET A 1 183 ? -1.510 -6.002 -3.332 1.00 98.12 183 MET A C 1
ATOM 1538 O O . MET A 1 183 ? -0.605 -5.803 -4.136 1.00 98.12 183 MET A O 1
ATOM 1542 N N . ALA A 1 184 ? -2.402 -6.979 -3.505 1.00 97.94 184 ALA A N 1
ATOM 1543 C CA . ALA A 1 184 ? -2.367 -7.929 -4.616 1.00 97.94 184 ALA A CA 1
ATOM 1544 C C . ALA A 1 184 ? -2.532 -7.267 -5.991 1.00 97.94 184 ALA A C 1
ATOM 1546 O O . ALA A 1 184 ? -2.194 -7.867 -7.006 1.00 97.94 184 ALA A O 1
ATOM 1547 N N . ARG A 1 185 ? -3.040 -6.031 -6.044 1.00 98.25 185 ARG A N 1
ATOM 1548 C CA . ARG A 1 185 ? -3.163 -5.247 -7.280 1.00 98.25 185 ARG A CA 1
ATOM 1549 C C . ARG A 1 185 ? -2.084 -4.176 -7.386 1.00 98.25 185 ARG A C 1
ATOM 1551 O O . ARG A 1 185 ? -1.518 -3.983 -8.462 1.00 98.25 185 ARG A O 1
ATOM 1558 N N . LEU A 1 186 ? -1.732 -3.531 -6.273 1.00 98.38 186 LEU A N 1
ATOM 1559 C CA . LEU A 1 186 ? -0.665 -2.529 -6.242 1.00 98.38 186 LEU A CA 1
ATOM 1560 C C . LEU A 1 186 ? 0.718 -3.133 -6.496 1.00 98.38 186 LEU A C 1
ATOM 1562 O O . LEU A 1 186 ? 1.448 -2.608 -7.326 1.00 98.38 186 LEU A O 1
ATOM 1566 N N . VAL A 1 187 ? 1.086 -4.226 -5.826 1.00 98.50 187 VAL A N 1
ATOM 1567 C CA . VAL A 1 187 ? 2.433 -4.819 -5.912 1.00 98.50 187 VAL A CA 1
ATOM 1568 C C . VAL A 1 187 ? 2.823 -5.220 -7.339 1.00 98.50 187 VAL A C 1
ATOM 1570 O O . VAL A 1 187 ? 3.851 -4.729 -7.809 1.00 98.50 187 VAL A O 1
ATOM 1573 N N . PRO A 1 188 ? 2.039 -6.031 -8.078 1.00 98.38 188 PRO A N 1
ATOM 1574 C CA . PRO A 1 188 ? 2.374 -6.343 -9.468 1.00 98.38 188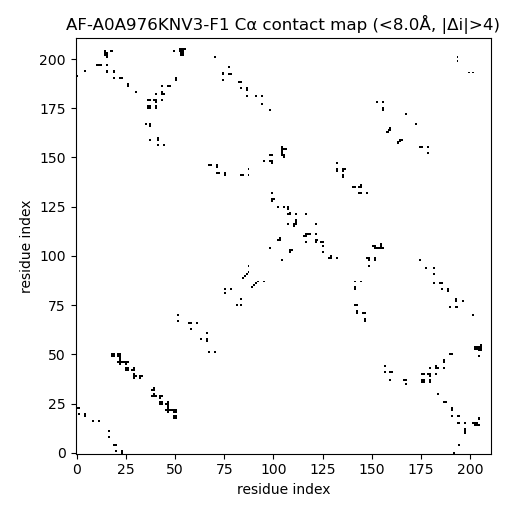 PRO A CA 1
ATOM 1575 C C . PRO A 1 188 ? 2.437 -5.092 -10.352 1.00 98.38 188 PRO A C 1
ATOM 1577 O O . PRO A 1 188 ? 3.308 -5.001 -11.212 1.00 98.38 188 PRO A O 1
ATOM 1580 N N . THR A 1 189 ? 1.569 -4.104 -10.120 1.00 98.50 189 THR A N 1
ATOM 1581 C CA . THR A 1 189 ? 1.574 -2.841 -10.879 1.00 98.50 189 THR A CA 1
ATOM 1582 C C . THR A 1 189 ? 2.830 -2.018 -10.604 1.00 98.50 189 THR A C 1
ATOM 1584 O O . THR A 1 189 ? 3.421 -1.470 -11.526 1.00 98.50 189 THR A O 1
ATOM 1587 N N . ILE A 1 190 ? 3.290 -1.973 -9.353 1.00 98.31 190 ILE A N 1
ATOM 1588 C CA . ILE A 1 190 ? 4.544 -1.317 -8.966 1.00 98.31 190 ILE A CA 1
ATOM 1589 C C . ILE A 1 190 ? 5.726 -1.986 -9.666 1.00 98.31 190 ILE A C 1
ATOM 1591 O O . ILE A 1 190 ? 6.531 -1.301 -10.291 1.00 98.31 190 ILE A O 1
ATOM 1595 N N . ILE A 1 191 ? 5.807 -3.318 -9.612 1.00 97.94 191 ILE A N 1
ATOM 1596 C CA . ILE A 1 191 ? 6.883 -4.071 -10.267 1.00 97.94 191 ILE A CA 1
ATOM 1597 C C . ILE A 1 191 ? 6.845 -3.844 -11.784 1.00 97.94 191 ILE A C 1
ATOM 1599 O O . ILE A 1 191 ? 7.885 -3.601 -12.390 1.00 97.94 191 ILE A O 1
ATOM 1603 N N . TYR A 1 192 ? 5.655 -3.865 -12.392 1.00 97.81 192 TYR A N 1
ATOM 1604 C CA . TYR A 1 192 ? 5.461 -3.550 -13.808 1.00 97.81 192 TYR A CA 1
ATOM 1605 C C . TYR A 1 192 ? 5.975 -2.150 -14.159 1.00 97.81 192 TYR A C 1
ATOM 1607 O O . TYR A 1 192 ? 6.750 -2.010 -15.104 1.00 97.81 192 TYR A O 1
ATOM 1615 N N . LEU A 1 193 ? 5.596 -1.124 -13.391 1.00 97.50 193 LEU A N 1
ATOM 1616 C CA . LEU A 1 193 ? 6.020 0.256 -13.637 1.00 97.50 193 LEU A CA 1
ATOM 1617 C C . LEU A 1 193 ? 7.538 0.411 -13.521 1.00 97.50 193 LEU A C 1
ATOM 1619 O O . LEU A 1 193 ? 8.132 1.078 -14.363 1.00 97.50 193 LEU A O 1
ATO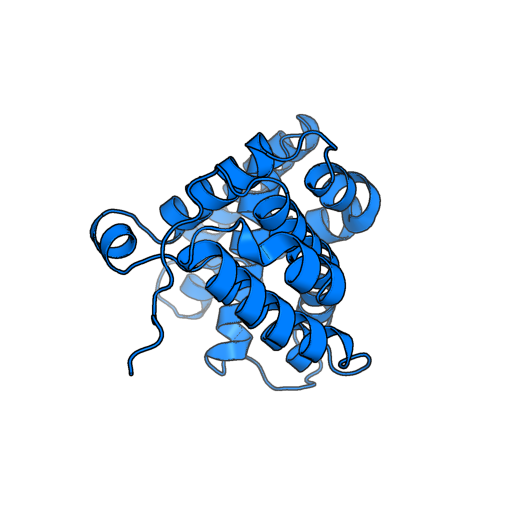M 1623 N N . MET A 1 194 ? 8.164 -0.245 -12.540 1.00 96.44 194 MET A N 1
ATOM 1624 C CA . MET A 1 194 ? 9.622 -0.248 -12.393 1.00 96.44 194 MET A CA 1
ATOM 1625 C C . MET A 1 194 ? 10.321 -0.893 -13.595 1.00 96.44 194 MET A C 1
ATOM 1627 O O . MET A 1 194 ? 11.273 -0.332 -14.126 1.00 96.44 194 MET A O 1
ATOM 1631 N N . MET A 1 195 ? 9.843 -2.058 -14.043 1.00 96.25 195 MET A N 1
ATOM 1632 C CA . MET A 1 195 ? 10.419 -2.780 -15.185 1.00 96.25 195 MET A CA 1
ATOM 1633 C C . MET A 1 195 ? 10.174 -2.078 -16.527 1.00 96.25 195 MET A C 1
ATOM 1635 O O . MET A 1 195 ? 10.985 -2.212 -17.436 1.00 96.25 195 MET A O 1
ATOM 1639 N N . SER A 1 196 ? 9.079 -1.323 -16.647 1.00 96.06 196 SER A N 1
ATOM 1640 C CA . SER A 1 196 ? 8.742 -0.554 -17.856 1.00 96.06 196 SER A CA 1
ATOM 1641 C C . SER A 1 196 ? 9.530 0.753 -17.980 1.00 96.06 196 SER A C 1
ATOM 1643 O O . SER A 1 196 ? 9.515 1.368 -19.040 1.00 96.06 196 SER A O 1
ATOM 1645 N N . HIS A 1 197 ? 10.203 1.179 -16.908 1.00 95.25 197 HIS A N 1
ATOM 1646 C CA . HIS A 1 197 ? 10.981 2.418 -16.853 1.00 95.25 197 HIS A CA 1
ATOM 1647 C C . HIS A 1 197 ? 12.376 2.145 -16.267 1.00 95.25 197 HIS A C 1
ATOM 1649 O O . HIS A 1 197 ? 12.687 2.595 -15.155 1.00 95.25 197 HIS A O 1
ATOM 1655 N N . PRO A 1 198 ? 13.214 1.352 -16.965 1.00 93.31 198 PRO A N 1
ATOM 1656 C CA . PRO A 1 198 ? 14.533 0.963 -16.469 1.00 93.31 198 PRO A CA 1
ATOM 1657 C C . PRO A 1 198 ? 15.546 2.115 -16.433 1.00 93.31 198 PRO A C 1
ATOM 1659 O O . PRO A 1 198 ? 16.567 2.011 -15.759 1.00 93.31 198 PRO A O 1
ATOM 1662 N N . ASP A 1 199 ? 15.253 3.215 -17.128 1.00 90.38 199 ASP A N 1
ATOM 1663 C CA . ASP A 1 199 ? 16.007 4.469 -17.133 1.00 90.38 199 ASP A CA 1
ATOM 1664 C C . ASP A 1 199 ? 15.822 5.293 -15.845 1.00 90.38 199 ASP A C 1
ATOM 1666 O O . ASP A 1 199 ? 16.636 6.167 -15.540 1.00 90.38 199 ASP A O 1
ATOM 1670 N N . GLN A 1 200 ? 14.770 5.019 -15.067 1.00 89.44 200 GLN A N 1
ATOM 1671 C CA . GLN A 1 200 ? 14.513 5.708 -13.806 1.00 89.44 200 GLN A CA 1
ATOM 1672 C C . GLN A 1 200 ? 15.405 5.182 -12.678 1.00 89.44 200 GLN A C 1
ATOM 1674 O O . GLN A 1 200 ? 15.638 3.981 -12.521 1.00 89.44 200 GLN A O 1
ATOM 1679 N N . VAL A 1 201 ? 15.843 6.091 -11.804 1.00 87.12 201 VAL A N 1
ATOM 1680 C CA . VAL A 1 201 ? 16.606 5.724 -10.606 1.00 87.12 201 VAL A CA 1
ATOM 1681 C C . VAL A 1 201 ? 15.646 5.240 -9.522 1.00 87.12 201 VAL A C 1
ATOM 1683 O O . VAL A 1 201 ? 15.071 6.019 -8.756 1.00 87.12 201 VAL A O 1
ATOM 1686 N N . TRP A 1 202 ? 15.476 3.923 -9.446 1.00 89.75 202 TRP A N 1
ATOM 1687 C CA . TRP A 1 202 ? 14.637 3.291 -8.428 1.00 89.75 202 TRP A CA 1
ATOM 1688 C C . TRP A 1 202 ? 15.324 3.188 -7.060 1.00 89.75 202 TRP A C 1
ATOM 1690 O O . TRP A 1 202 ? 14.629 3.133 -6.041 1.00 89.75 202 TRP A O 1
ATOM 1700 N N . GLY A 1 203 ? 16.658 3.225 -7.032 1.00 86.12 203 GLY A N 1
ATOM 1701 C CA . GLY A 1 203 ? 17.501 3.088 -5.842 1.00 86.12 203 GLY A CA 1
ATOM 1702 C C . GLY A 1 203 ? 18.131 1.700 -5.715 1.00 86.12 203 GLY A C 1
ATOM 1703 O O . GLY A 1 203 ? 17.675 0.731 -6.335 1.00 86.12 203 GLY A O 1
ATOM 1704 N N . ASP A 1 204 ? 19.176 1.622 -4.900 1.00 86.31 204 ASP A N 1
ATOM 1705 C CA . ASP A 1 204 ? 19.992 0.424 -4.735 1.00 86.31 204 ASP A CA 1
ATOM 1706 C C . ASP A 1 204 ? 19.450 -0.531 -3.654 1.00 86.31 204 ASP A C 1
ATOM 1708 O O . ASP A 1 204 ? 18.783 -0.107 -2.704 1.00 86.31 204 ASP A O 1
ATOM 1712 N N . PRO A 1 205 ? 19.672 -1.850 -3.803 1.00 85.62 205 PRO A N 1
ATOM 1713 C CA . PRO A 1 205 ? 19.178 -2.850 -2.866 1.00 85.62 205 PRO A CA 1
ATOM 1714 C C . PRO A 1 205 ? 19.917 -2.775 -1.525 1.00 85.62 205 PRO A C 1
ATOM 1716 O O . PRO A 1 205 ? 21.138 -2.842 -1.473 1.00 85.62 205 PRO A O 1
ATOM 1719 N N . MET A 1 206 ? 19.159 -2.794 -0.425 1.00 81.81 206 MET A N 1
ATOM 1720 C CA . MET A 1 206 ? 19.694 -2.779 0.949 1.00 81.81 206 MET A CA 1
ATOM 1721 C C . MET A 1 206 ? 20.698 -3.909 1.255 1.00 81.81 206 MET A C 1
ATOM 1723 O O . MET A 1 206 ? 21.620 -3.738 2.044 1.00 81.81 206 MET A O 1
ATOM 1727 N N . TYR A 1 207 ? 20.495 -5.079 0.646 1.00 87.12 207 TYR A N 1
ATOM 1728 C CA . TYR A 1 207 ? 21.337 -6.262 0.825 1.00 87.12 207 TYR A CA 1
ATOM 1729 C C . TYR A 1 207 ? 21.812 -6.746 -0.551 1.00 87.12 207 TYR A C 1
ATOM 1731 O O . TYR A 1 207 ? 21.084 -7.522 -1.189 1.00 87.12 207 TYR A O 1
ATOM 1739 N N . PRO A 1 208 ? 22.956 -6.266 -1.069 1.00 87.25 208 PRO A N 1
ATOM 1740 C CA . PRO A 1 208 ? 23.497 -6.739 -2.341 1.00 87.25 208 PRO A CA 1
ATOM 1741 C C . PRO A 1 208 ? 23.914 -8.215 -2.247 1.00 87.25 208 PRO A C 1
ATOM 1743 O O . PRO A 1 208 ? 24.048 -8.770 -1.156 1.00 87.25 208 PRO A O 1
ATOM 1746 N N . VAL A 1 209 ? 24.073 -8.872 -3.396 1.00 87.19 209 VAL A N 1
ATOM 1747 C CA . VAL A 1 209 ? 24.699 -10.203 -3.448 1.00 87.19 209 VAL A CA 1
ATOM 1748 C C . VAL A 1 209 ? 26.202 -10.016 -3.232 1.00 87.19 209 VAL A C 1
ATOM 1750 O O . VAL A 1 209 ? 26.787 -9.110 -3.821 1.00 87.19 209 VAL A O 1
ATOM 1753 N N . VAL A 1 210 ? 26.793 -10.833 -2.361 1.00 88.00 210 VAL A N 1
ATOM 1754 C CA . VAL A 1 210 ? 28.236 -10.869 -2.085 1.00 88.00 210 VAL A CA 1
ATOM 1755 C C . VAL A 1 210 ? 28.725 -12.265 -2.456 1.00 88.00 210 VAL A C 1
ATOM 1757 O O . VAL A 1 210 ? 28.050 -13.238 -2.109 1.00 88.00 210 VAL A O 1
ATOM 1760 N N . ASP A 1 211 ? 29.848 -12.331 -3.169 1.00 72.25 211 ASP A N 1
ATOM 1761 C CA . ASP A 1 211 ? 30.530 -13.577 -3.541 1.00 72.25 211 ASP A CA 1
ATOM 1762 C C . ASP A 1 211 ? 31.429 -14.109 -2.411 1.00 72.25 211 ASP A C 1
ATOM 1764 O O . ASP A 1 211 ? 32.022 -13.281 -1.675 1.00 72.25 211 ASP A O 1
#

Nearest PDB structures (foldseek):
  4s0f-assembly1_A  TM=1.625E-01  e=3.291E+00  Acetivibrio thermocellus ATCC 27405
  4tql-assembly1_A  TM=1.881E-01  e=3.452E+00  synthetic construct
  7sqc-assembly1_1K  TM=1.342E-01  e=8.930E+00  Chlamydomonas reinhardtii

Solvent-accessible surface area (backbone atoms only — not comparable to full-atom values): 11759 Å² total; per-residue (Å²): 108,70,67,57,46,68,74,54,39,87,80,34,52,70,42,55,39,55,22,49,52,50,15,46,57,28,37,58,58,20,73,71,40,86,81,45,38,66,61,20,31,52,30,36,49,51,12,38,45,38,63,60,51,47,38,68,68,56,62,78,77,39,56,72,68,52,52,50,50,54,52,52,46,53,52,58,75,66,39,84,84,40,59,71,45,42,46,51,65,70,74,31,46,63,58,55,52,50,55,62,72,36,59,90,30,32,62,53,51,54,38,29,77,68,70,74,46,62,70,66,64,31,52,54,52,48,54,50,50,38,53,55,50,52,54,27,59,76,66,69,36,50,70,62,49,50,52,54,50,50,57,26,50,49,39,49,48,49,27,56,76,71,65,71,51,66,87,93,42,91,69,66,44,69,57,40,43,52,48,24,57,52,39,69,54,47,42,62,50,51,52,48,53,50,68,76,40,60,88,56,88,79,57,44,54,71,75,72,91,79,135

Foldseek 3Di:
DVVVLVVQVVPFDPQLNQLLNQLVVLLVVLVVPPPFLLSNLLSLVSSVCSLQPFAPVCVVVDDPLVSVLVLLVLLVVLPPVCLLLCLCPPVCVPLLLVLLLDPQLPVLSVCCVVVNDDDVVSVVVSVVSSVVLVVCVVVSVSSSSVSSLVSSSVSVNCCSVVVVDDGPDPPCPVVSNSSSVSSSSVSVSSSVSCSVCSVDPSHGGHDDDDD

pLDDT: mean 93.0, std 7.94, range [53.22, 98.56]

Mean predicted aligned error: 3.85 Å

Sequence (211 aa):
MKSWQREIRDDFPTSLSLRTHRALSWLDRAEMEDEDNDARFIFLWISFNAAYANEIHDQLIFSEQEILRNFLKRLVDSDSEKLLYKILWDEFPKSVRMLIENKFVFKPFWDFQNGRIDEEPWKKKFAQSKKSAKAALGKMDTMKILVVVFERLYVLRNQLIHGGATWDSSVNRDQVRDGANIMARLVPTIIYLMMSHPDQVWGDPMYPVVD

Secondary structure (DSSP, 8-state):
-HHHHHHHGGGS-HHHHHHHHHHHHHHHHHHT-SS-HHHHHHHHHHHHHHHH---HHHHHHS-HHHHHHHHHHHHHHH-TT-HHHHIIIIISHHHHHHHHH-GGG-HHHHHHHTTSS-HHHHHHHHHHHHHHHHHHHHTT-HHHHHHHHHHHHHHHHHHHHTT-S-TT-SSSHHHHHHHHHHHHHHHHHHHHHHHH-TTS-----SS----

=== Feature glossary ===
Legend for the data blocks above and below:

— What the protein is —

The amino-acid sequence is the protein's primary structure: the linear order of residues from the N-terminus to the C-terminus, written in one-letter code. Everything else here — the 3D coordinates, the second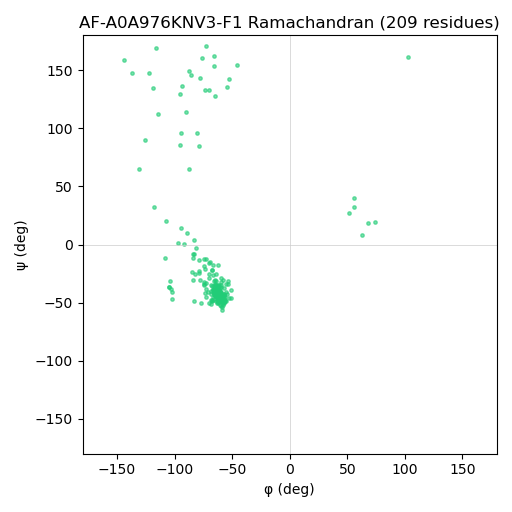ary structure, the domain annotations — is ultimately a consequence of this string.

Database cross-references. InterPro integrates a dozen domain/family signature databases into unified entries with residue-range hits. GO terms attach function/process/location labels with evidence codes. CATH codes position the fold in a four-level structural taxonomy. Organism is the NCBI-taxonomy species name.

— Where its atoms are —

The mmCIF block holds the 3D Cartesian coordinates of each backbone atom (N, Cα, C, O) in ångströms. mmCIF is the PDB's canonical archive format — a tagged-loop text representation of the atomic model.

The six renders are orthographic views along the three Cartesian axes in both directions. Representation (cartoon, sticks, or surface) and color scheme (sequence-rainbow or by-chain) vary across proteins so the training set covers all the common visualization conventions.

— Local backbone conformation —

Secondary structure is the local, repeating backbone conformation. DSSP classifies it into eight states by reading the hydrogen-bond network: three helix types (H, G, I), two β types (E, B), two non-regular types (T, S), and unstructured coil (-).

SS3 is a coarse helix/strand/coil call (letters a/b/c) made by the P-SEA algorithm from inter-Cα distances and dihedrals. It is less detailed than DSSP but needs only Cα positions.

Backbone dihedral angles. Every residue except chain termini has a φ (preceding-C → N → Cα → C) and a ψ (N → Cα → C → next-N). They are reported in degrees following the IUPAC sign convention. Secondary structure is essentially a statement about which (φ, ψ) basin each residue occupies.

— Global shape and packing —

The geometric summary reports three shape descriptors. Rg (radius of gyration) measures how spread out the Cα atoms are about their centre of mass; compact globular proteins have small Rg, elongated or unfolded ones large. Cα contacts (<8 Å, |i−j|>4) count long-range residue pairs in spatial proximity — high for tightly packed folds, near zero for rods or random coil. The bounding-box extents give the protein's footprint along x, y, z in Å.

Solvent accessibility: the surface area of each residue that a 1.4 Å water probe can touch, in Å². When only backbone atoms are present the absolute values are lower than full-atom SASA (side chains contribute most of the area) and are flagged as backbone-only.

Plot images: a contact map (which residues are close in 3D, as an N×N binary image), a Ramachandran scatter (backbone torsion angles, revealing secondary-structure composition at a glance), and — for AlphaFold structures — a PAE heatmap (pairwise prediction confidence).

— Structural neighborhood —

Foldseek's 3Di representation compresses backbone geometry into a per-residue letter drawn from a learned twenty-state alphabet. It captures the tertiary interaction pattern around each residue — which residues are packed against it in space, regardless of where they are in sequence.

Structural nearest neighbors (via Foldseek easy-search vs the PDB). Reported per hit: target PDB id, E-value, and alignment TM-score. A TM-score above ~0.5 is the conventional threshold for 'same fold'.

— Confidence and disorder —

pLDDT (predicted Local Distance Difference Test) is AlphaFold's per-residue confidence score, ranging from 0 to 100. Values above 90 indicate high confidence (typically well-packed cores); 7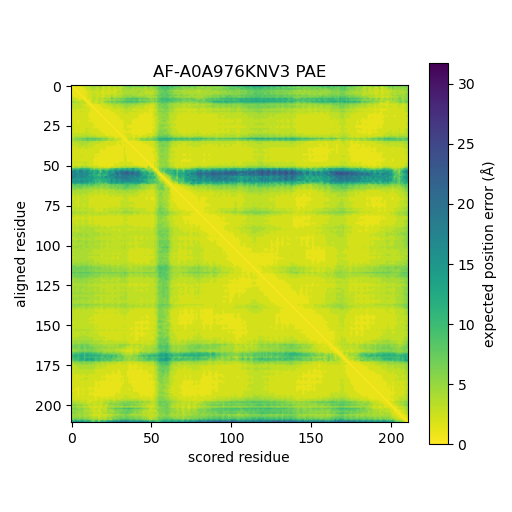0–90 is confident; 50–70 low confidence; below 50 usually means the region is disordered or the prediction is unreliable there. AlphaFold stores pLDDT in the mmCIF B-factor column.

For experimental (PDB) structures, the B-factor (temperature factor) quantifies the positional spread of each atom in the crystal — a combination of thermal vibration and static disorder — in units of Å². High B-factors mark flexible loops or poorly resolved regions; low B-factors mark the rigid, well-ordered core.

Predicted Aligned Error (PAE) is an AlphaFold confidence matrix: entry (i, j) is the expected error in the position of residue j, in ångströms, when the prediction is superimposed on the true structure at residue i. Low PAE within a block of residues means that block is internally rigid and well-predicted; high PAE between two blocks means their relative placement is uncertain even if each block individually is confident.